Protein AF-A0A524MBC3-F1 (afdb_monomer)

Structure (mmCIF, N/CA/C/O backbone):
data_AF-A0A524MBC3-F1
#
_entry.id   AF-A0A524MBC3-F1
#
loop_
_atom_site.group_PDB
_atom_site.id
_atom_site.type_symbol
_atom_site.label_atom_id
_atom_site.label_alt_id
_atom_site.label_comp_id
_atom_site.label_asym_id
_atom_site.label_entity_id
_atom_site.label_seq_id
_atom_site.pdbx_PDB_ins_code
_atom_site.Cartn_x
_atom_site.Cartn_y
_atom_site.Cartn_z
_atom_site.occupancy
_atom_site.B_iso_or_equiv
_atom_site.auth_seq_id
_atom_site.auth_comp_id
_atom_site.auth_asym_id
_atom_site.auth_atom_id
_atom_site.pdbx_PDB_model_num
ATOM 1 N N . MET A 1 1 ? -14.335 -7.098 -25.211 1.00 45.44 1 MET A N 1
ATOM 2 C CA . MET A 1 1 ? -13.927 -7.922 -24.052 1.00 45.44 1 MET A CA 1
ATOM 3 C C . MET A 1 1 ? -13.896 -7.022 -22.825 1.00 45.44 1 MET A C 1
ATOM 5 O O . MET A 1 1 ? -13.041 -6.151 -22.758 1.00 45.44 1 MET A O 1
ATOM 9 N N . ARG A 1 2 ? -14.869 -7.116 -21.910 1.00 52.47 2 ARG A N 1
ATOM 10 C CA . ARG A 1 2 ? -14.851 -6.298 -20.683 1.00 52.47 2 ARG A CA 1
ATOM 11 C C . ARG A 1 2 ? -13.979 -6.998 -19.641 1.00 52.47 2 ARG A C 1
ATOM 13 O O . ARG A 1 2 ? -14.217 -8.164 -19.360 1.00 52.47 2 ARG A O 1
ATOM 20 N N . GLY A 1 3 ? -12.992 -6.287 -19.097 1.00 70.31 3 GLY A N 1
ATOM 21 C CA . GLY A 1 3 ? -12.166 -6.767 -17.983 1.00 70.31 3 GLY A CA 1
ATOM 22 C C . GLY A 1 3 ? -10.895 -7.536 -18.354 1.00 70.31 3 GLY A C 1
ATOM 23 O O . GLY A 1 3 ? -10.251 -8.051 -17.450 1.00 70.31 3 GLY A O 1
ATOM 24 N N . LEU A 1 4 ? -10.505 -7.604 -19.635 1.00 83.06 4 LEU A N 1
ATOM 25 C CA . LEU A 1 4 ? -9.219 -8.206 -20.005 1.00 83.06 4 LEU A CA 1
ATOM 26 C C . LEU A 1 4 ? -8.059 -7.371 -19.434 1.00 83.06 4 LEU A C 1
ATOM 28 O O . LEU A 1 4 ? -8.078 -6.135 -19.477 1.00 83.06 4 LEU A O 1
ATOM 32 N N . ARG A 1 5 ? -7.070 -8.071 -18.884 1.00 86.00 5 ARG A N 1
ATOM 33 C CA . ARG A 1 5 ? -5.787 -7.551 -18.413 1.00 86.00 5 ARG A CA 1
ATOM 34 C C . ARG A 1 5 ? -4.706 -8.465 -18.973 1.00 86.00 5 ARG A C 1
ATOM 36 O O . ARG A 1 5 ? -4.869 -9.682 -18.923 1.00 86.00 5 ARG A O 1
ATOM 43 N N . VAL A 1 6 ? -3.660 -7.885 -19.542 1.00 92.06 6 VAL A N 1
ATOM 44 C CA . VAL A 1 6 ? -2.569 -8.608 -20.198 1.00 92.06 6 VAL A CA 1
ATOM 45 C C . VAL A 1 6 ? -1.275 -8.267 -19.480 1.00 92.06 6 VAL A C 1
ATOM 47 O O . VAL A 1 6 ? -0.971 -7.094 -19.294 1.00 92.06 6 VAL A O 1
ATOM 50 N N . ILE A 1 7 ? -0.526 -9.292 -19.086 1.00 93.38 7 ILE A N 1
ATOM 51 C CA . ILE A 1 7 ? 0.803 -9.145 -18.495 1.00 93.38 7 ILE A CA 1
ATOM 52 C C . ILE A 1 7 ? 1.813 -9.623 -19.534 1.00 93.38 7 ILE A C 1
ATOM 54 O O . ILE A 1 7 ? 1.742 -10.763 -19.994 1.00 93.38 7 ILE A O 1
ATOM 58 N N . LEU A 1 8 ? 2.721 -8.736 -19.925 1.00 91.94 8 LEU A N 1
ATOM 59 C CA . LEU A 1 8 ? 3.883 -9.038 -20.744 1.00 91.94 8 LEU A CA 1
ATOM 60 C C . LEU A 1 8 ? 4.962 -9.605 -19.826 1.00 91.94 8 LEU A C 1
ATOM 62 O O . LEU A 1 8 ? 5.560 -8.867 -19.041 1.00 91.94 8 LEU A O 1
ATOM 66 N N . ALA A 1 9 ? 5.171 -10.914 -19.921 1.00 84.50 9 ALA A N 1
ATOM 67 C CA . ALA A 1 9 ? 6.256 -11.588 -19.226 1.00 84.50 9 ALA A CA 1
ATOM 68 C C . ALA A 1 9 ? 7.621 -11.242 -19.847 1.00 84.50 9 ALA A C 1
ATOM 70 O O . ALA A 1 9 ? 7.708 -10.956 -21.044 1.00 84.50 9 ALA A O 1
ATOM 71 N N . HIS A 1 10 ? 8.671 -11.315 -19.035 1.00 82.00 10 HIS A N 1
ATOM 72 C CA . HIS A 1 10 ? 10.080 -11.224 -19.408 1.00 82.00 10 HIS A CA 1
ATOM 73 C C . HIS A 1 10 ? 10.447 -9.906 -20.100 1.00 82.00 10 HIS A C 1
ATOM 75 O O . HIS A 1 10 ? 11.188 -9.880 -21.089 1.00 82.00 10 HIS A O 1
ATOM 81 N N . CYS A 1 11 ? 9.929 -8.777 -19.599 1.00 79.44 11 CYS A N 1
ATOM 82 C CA . CYS A 1 11 ? 10.221 -7.478 -20.210 1.00 79.44 11 CYS A CA 1
ATOM 83 C C . CYS A 1 11 ? 11.678 -7.032 -19.999 1.00 79.44 11 CYS A C 1
ATOM 85 O O . CYS A 1 11 ? 12.123 -6.077 -20.638 1.00 79.44 11 CYS A O 1
ATOM 87 N N . GLY A 1 12 ? 12.432 -7.729 -19.140 1.00 70.81 12 GLY A N 1
ATOM 88 C CA . GLY A 1 12 ? 13.840 -7.456 -18.883 1.00 70.81 12 GLY A CA 1
ATOM 89 C C . GLY A 1 12 ? 14.795 -7.853 -20.008 1.00 70.81 12 GLY A C 1
ATOM 90 O O . GLY A 1 12 ? 15.959 -7.494 -19.938 1.00 70.81 12 GLY A O 1
ATOM 91 N N . MET A 1 13 ? 14.348 -8.550 -21.060 1.00 77.75 13 MET A N 1
ATOM 92 C CA . MET A 1 13 ? 15.240 -8.936 -22.169 1.00 77.75 13 MET A CA 1
ATOM 93 C C . MET A 1 13 ? 15.621 -7.768 -23.094 1.00 77.75 13 MET A C 1
ATOM 95 O O . MET A 1 13 ? 16.546 -7.888 -23.898 1.00 77.75 13 MET A O 1
ATOM 99 N N . SER A 1 14 ? 14.882 -6.656 -23.067 1.00 82.31 14 SER A N 1
ATOM 100 C CA . SER A 1 14 ? 15.157 -5.467 -23.892 1.00 82.31 14 SER A CA 1
ATOM 101 C C . SER A 1 14 ? 14.565 -4.207 -23.246 1.00 82.31 14 SER A C 1
ATOM 103 O O . SER A 1 14 ? 13.667 -3.583 -23.820 1.00 82.31 14 SER A O 1
ATOM 105 N N . PRO A 1 15 ? 15.051 -3.808 -22.057 1.00 87.00 15 PRO A N 1
ATOM 106 C CA . PRO A 1 15 ? 14.439 -2.743 -21.261 1.00 87.00 15 PRO A CA 1
ATOM 107 C C . PRO A 1 15 ? 14.456 -1.383 -21.971 1.00 87.00 15 PRO A C 1
ATOM 109 O O . PRO A 1 15 ? 13.582 -0.562 -21.736 1.00 87.00 15 PRO A O 1
ATOM 112 N N . GLY A 1 16 ? 15.402 -1.127 -22.878 1.00 87.31 16 GLY A N 1
ATOM 113 C CA . GLY A 1 16 ? 15.489 0.138 -23.619 1.00 87.31 16 GLY A CA 1
ATOM 114 C C . GLY A 1 16 ? 14.637 0.222 -24.896 1.00 87.31 16 GLY A C 1
ATOM 115 O O . GLY A 1 16 ? 14.599 1.283 -25.525 1.00 87.31 16 GLY A O 1
ATOM 116 N N . ASP A 1 17 ? 13.973 -0.859 -25.330 1.00 91.38 17 ASP A N 1
ATOM 117 C CA . ASP A 1 17 ? 13.239 -0.853 -26.604 1.00 91.38 17 ASP A CA 1
ATOM 118 C C . ASP A 1 17 ? 11.968 0.005 -26.509 1.00 91.38 17 ASP A C 1
ATOM 120 O O . ASP A 1 17 ? 11.034 -0.291 -25.766 1.00 91.38 17 ASP A O 1
ATOM 124 N N . SER A 1 18 ? 11.896 1.050 -27.338 1.00 91.75 18 SER A N 1
ATOM 125 C CA . SER A 1 18 ? 10.728 1.932 -27.458 1.00 91.75 18 SER A CA 1
ATOM 126 C C . SER A 1 18 ? 9.397 1.196 -27.659 1.00 91.75 18 SER A C 1
ATOM 128 O O . SER A 1 18 ? 8.370 1.665 -27.171 1.00 91.75 18 SER A O 1
ATOM 130 N N . ARG A 1 19 ? 9.401 0.034 -28.328 1.00 92.19 19 ARG A N 1
ATOM 131 C CA . ARG A 1 19 ? 8.190 -0.752 -28.599 1.00 92.19 19 ARG A CA 1
ATOM 132 C C . ARG A 1 19 ? 7.523 -1.250 -27.324 1.00 92.19 19 ARG A C 1
ATOM 134 O O . ARG A 1 19 ? 6.297 -1.296 -27.287 1.00 92.19 19 ARG A O 1
ATOM 141 N N . LEU A 1 20 ? 8.301 -1.575 -26.287 1.00 93.56 20 LEU A N 1
ATOM 142 C CA . LEU A 1 20 ? 7.759 -1.959 -24.982 1.00 93.56 20 LEU A CA 1
ATOM 143 C C . LEU A 1 20 ? 6.862 -0.841 -24.438 1.00 93.56 20 LEU A C 1
ATOM 145 O O . LEU A 1 20 ? 5.701 -1.069 -24.111 1.00 93.56 20 LEU A O 1
ATOM 149 N N . TYR A 1 21 ? 7.377 0.385 -24.417 1.00 94.31 21 TYR A N 1
ATOM 150 C CA . TYR A 1 21 ? 6.680 1.543 -23.859 1.00 94.31 21 TYR A CA 1
ATOM 151 C C . TYR A 1 21 ? 5.469 1.966 -24.684 1.00 94.31 21 TYR A C 1
ATOM 153 O O . TYR A 1 21 ? 4.450 2.334 -24.109 1.00 94.31 21 TYR A O 1
ATOM 161 N N . GLU A 1 22 ? 5.534 1.863 -26.014 1.00 93.25 22 GLU A N 1
ATOM 162 C CA . GLU A 1 22 ? 4.365 2.116 -26.864 1.00 93.25 22 GLU A CA 1
ATOM 163 C C . GLU A 1 22 ? 3.219 1.141 -26.569 1.00 93.25 22 GLU A C 1
ATOM 165 O O . GLU A 1 22 ? 2.061 1.549 -26.519 1.00 93.25 22 GLU A O 1
ATOM 170 N N . VAL A 1 23 ? 3.530 -0.132 -26.303 1.00 93.12 23 VAL A N 1
ATOM 171 C CA . VAL A 1 23 ? 2.523 -1.128 -25.914 1.00 93.12 23 VAL A CA 1
ATOM 172 C C . VAL A 1 23 ? 1.978 -0.850 -24.508 1.00 93.12 23 VAL A C 1
ATOM 174 O O . VAL A 1 23 ? 0.773 -0.961 -24.283 1.00 93.12 23 VAL A O 1
ATOM 177 N N . LEU A 1 24 ? 2.830 -0.435 -23.565 1.00 93.75 24 LEU A N 1
ATOM 178 C CA . LEU A 1 24 ? 2.424 -0.142 -22.183 1.00 93.75 24 LEU A CA 1
ATOM 179 C C . LEU A 1 24 ? 1.518 1.088 -22.037 1.00 93.75 24 LEU A C 1
ATOM 181 O O . LEU A 1 24 ? 0.867 1.234 -20.999 1.00 93.75 24 LEU A O 1
ATOM 185 N N . LYS A 1 25 ? 1.396 1.939 -23.063 1.00 92.56 25 LYS A N 1
ATOM 186 C CA . LYS A 1 25 ? 0.391 3.016 -23.084 1.00 92.56 25 LYS A CA 1
ATOM 187 C C . LYS A 1 25 ? -1.043 2.484 -23.036 1.00 92.56 25 LYS A C 1
ATOM 189 O O . LYS A 1 25 ? -1.922 3.165 -22.509 1.00 92.56 25 LYS A O 1
ATOM 194 N N . ASP A 1 26 ? -1.297 1.261 -23.512 1.00 90.31 26 ASP A N 1
ATOM 195 C CA . ASP A 1 26 ? -2.623 0.646 -23.403 1.00 90.31 26 ASP A CA 1
ATOM 196 C C . ASP A 1 26 ? -2.974 0.376 -21.922 1.00 90.31 26 ASP A C 1
ATOM 198 O O . ASP A 1 26 ? -2.226 -0.314 -21.223 1.00 90.31 26 ASP A O 1
ATOM 202 N N . PRO A 1 27 ? -4.110 0.883 -21.398 1.00 86.31 27 PRO A N 1
ATOM 203 C CA . PRO A 1 27 ? -4.514 0.712 -19.998 1.00 86.31 27 PRO A CA 1
ATOM 204 C C . PRO A 1 27 ? -4.730 -0.747 -19.563 1.00 86.31 27 PRO A C 1
ATOM 206 O O . PRO A 1 27 ? -4.780 -1.016 -18.364 1.00 86.31 27 PRO A O 1
ATOM 209 N N . ALA A 1 28 ? -4.892 -1.685 -20.495 1.00 89.62 28 ALA A N 1
ATOM 210 C CA . ALA A 1 28 ? -5.074 -3.101 -20.205 1.00 89.62 28 ALA A CA 1
ATOM 211 C C . ALA A 1 28 ? -3.762 -3.899 -20.172 1.00 89.62 28 ALA A C 1
ATOM 213 O O . ALA A 1 28 ? -3.810 -5.064 -19.766 1.00 89.62 28 ALA A O 1
ATOM 214 N N . ILE A 1 29 ? -2.635 -3.311 -20.585 1.00 93.06 29 ILE A N 1
ATOM 215 C CA . ILE A 1 29 ? -1.349 -4.003 -20.709 1.00 93.06 29 ILE A CA 1
ATOM 216 C C . ILE A 1 29 ? -0.380 -3.550 -19.612 1.00 93.06 29 ILE A C 1
ATOM 218 O O . ILE A 1 29 ? -0.242 -2.360 -19.326 1.00 93.06 29 ILE A O 1
ATOM 222 N N . PHE A 1 30 ? 0.279 -4.534 -19.010 1.00 93.75 30 PHE A N 1
ATOM 223 C CA . PHE A 1 30 ? 1.246 -4.416 -17.924 1.00 93.75 30 PHE A CA 1
ATOM 224 C C . PHE A 1 30 ? 2.496 -5.208 -18.307 1.00 93.75 30 PHE A C 1
ATOM 226 O O . PHE A 1 30 ? 2.400 -6.153 -19.083 1.00 93.75 30 PHE A O 1
ATOM 233 N N . ALA A 1 31 ? 3.649 -4.855 -17.762 1.00 94.12 31 ALA A N 1
ATOM 234 C CA . ALA A 1 31 ? 4.894 -5.602 -17.886 1.00 94.12 31 ALA A CA 1
ATOM 235 C C . ALA A 1 31 ? 5.323 -6.129 -16.518 1.00 94.12 31 ALA A C 1
ATOM 237 O O . ALA A 1 31 ? 4.948 -5.560 -15.493 1.00 94.12 31 ALA A O 1
ATOM 238 N N . GLU A 1 32 ? 6.113 -7.196 -16.492 1.00 92.25 32 GLU A N 1
ATOM 239 C CA . GLU A 1 32 ? 6.716 -7.701 -15.260 1.00 92.25 32 GLU A CA 1
ATOM 240 C C . GLU A 1 32 ? 8.240 -7.830 -15.363 1.00 92.25 32 GLU A C 1
ATOM 242 O O . GLU A 1 32 ? 8.773 -8.090 -16.441 1.00 92.25 32 GLU A O 1
ATOM 247 N N . THR A 1 33 ? 8.929 -7.595 -14.243 1.00 91.75 33 THR A N 1
ATOM 248 C CA . THR A 1 33 ? 10.380 -7.347 -14.168 1.00 91.75 33 THR A CA 1
ATOM 249 C C . THR A 1 33 ? 11.270 -8.576 -14.320 1.00 91.75 33 THR A C 1
ATOM 251 O O . THR A 1 33 ? 12.474 -8.472 -14.092 1.00 91.75 33 THR A O 1
ATOM 254 N N . SER A 1 34 ? 10.738 -9.747 -14.648 1.00 88.56 34 SER A N 1
ATOM 255 C CA . SER A 1 34 ? 11.582 -10.924 -14.775 1.00 88.56 34 SER A CA 1
ATOM 256 C C . SER A 1 34 ? 12.606 -10.770 -15.896 1.00 88.56 34 SER A C 1
ATOM 258 O O . SER A 1 34 ? 12.443 -9.967 -16.820 1.00 88.56 34 SER A O 1
ATOM 260 N N . THR A 1 35 ? 13.692 -11.535 -15.770 1.00 85.75 35 THR A N 1
ATOM 261 C CA . THR A 1 35 ? 14.897 -11.484 -16.609 1.00 85.75 35 THR A CA 1
ATOM 262 C C . THR A 1 35 ? 15.723 -10.196 -16.487 1.00 85.75 35 THR A C 1
ATOM 264 O O . THR A 1 35 ? 16.785 -10.111 -17.102 1.00 85.75 35 THR A O 1
ATOM 267 N N . LEU A 1 36 ? 15.287 -9.215 -15.692 1.00 87.56 36 LEU A N 1
ATOM 268 C CA . LEU A 1 36 ? 15.988 -7.949 -15.465 1.00 87.56 36 LEU A CA 1
ATOM 269 C C . LEU A 1 36 ? 17.109 -8.124 -14.429 1.00 87.56 36 LEU A C 1
ATOM 271 O O . LEU A 1 36 ? 16.883 -8.703 -13.370 1.00 87.56 36 LEU A O 1
ATOM 275 N N . HIS A 1 37 ? 18.314 -7.639 -14.723 1.00 86.06 37 HIS A N 1
ATOM 276 C CA . HIS A 1 37 ? 19.479 -7.776 -13.841 1.00 86.06 37 HIS A CA 1
ATOM 277 C C . HIS A 1 37 ? 20.507 -6.675 -14.094 1.00 86.06 37 HIS A C 1
ATOM 279 O O . HIS A 1 37 ? 20.505 -6.054 -15.156 1.00 86.06 37 HIS A O 1
ATOM 285 N N . ASP A 1 38 ? 21.380 -6.434 -13.117 1.00 86.12 38 ASP A N 1
ATOM 286 C CA . ASP A 1 38 ? 22.499 -5.494 -13.235 1.00 86.12 38 ASP A CA 1
ATOM 287 C C . ASP A 1 38 ? 22.093 -4.129 -13.848 1.00 86.12 38 ASP A C 1
ATOM 289 O O . ASP A 1 38 ? 21.213 -3.428 -13.343 1.00 86.12 38 ASP A O 1
ATOM 293 N N . LEU A 1 39 ? 22.735 -3.747 -14.958 1.00 88.50 39 LEU A N 1
ATOM 294 C CA . LEU A 1 39 ? 22.573 -2.462 -15.640 1.00 88.50 39 LEU A CA 1
ATOM 295 C C . LEU A 1 39 ? 21.252 -2.336 -16.406 1.00 88.50 39 LEU A C 1
ATOM 297 O O . LEU A 1 39 ? 20.891 -1.229 -16.799 1.00 88.50 39 LEU A O 1
ATOM 301 N N . ASP A 1 40 ? 20.519 -3.432 -16.601 1.00 90.12 40 ASP A N 1
ATOM 302 C CA . ASP A 1 40 ? 19.209 -3.393 -17.247 1.00 90.12 40 ASP A CA 1
ATOM 303 C C . ASP A 1 40 ? 18.138 -2.823 -16.306 1.00 90.12 40 ASP A C 1
ATOM 305 O O . ASP A 1 40 ? 17.174 -2.206 -16.769 1.00 90.12 40 ASP A O 1
ATOM 309 N N . VAL A 1 41 ? 18.321 -2.977 -14.985 1.00 92.25 41 VAL A N 1
ATOM 310 C CA . VAL A 1 41 ? 17.351 -2.524 -13.978 1.00 92.25 41 VAL A CA 1
ATOM 311 C C . VAL A 1 41 ? 17.134 -1.006 -14.035 1.00 92.25 41 VAL A C 1
ATOM 313 O O . VAL A 1 41 ? 15.981 -0.598 -14.215 1.00 92.25 41 VAL A O 1
ATOM 316 N N . PRO A 1 42 ? 18.177 -0.150 -13.966 1.00 93.62 42 PRO A N 1
ATOM 317 C CA . PRO A 1 42 ? 17.992 1.295 -14.098 1.00 93.62 42 PRO A CA 1
ATOM 318 C C . PRO A 1 42 ? 17.403 1.689 -15.455 1.00 93.62 42 PRO A C 1
ATOM 320 O O . PRO A 1 42 ? 16.476 2.496 -15.512 1.00 93.62 42 PRO A O 1
ATOM 323 N N . VAL A 1 43 ? 17.867 1.055 -16.541 1.00 94.44 43 VAL A N 1
ATOM 324 C CA . VAL A 1 43 ? 17.440 1.373 -17.914 1.00 94.44 43 VAL A CA 1
ATOM 325 C C . VAL A 1 43 ? 15.931 1.223 -18.087 1.00 94.44 43 VAL A C 1
ATOM 327 O O . VAL A 1 43 ? 15.315 2.073 -18.735 1.00 94.44 43 VAL A O 1
ATOM 330 N N . LEU A 1 44 ? 15.326 0.179 -17.510 1.00 94.69 44 LEU A N 1
ATOM 331 C CA . LEU A 1 44 ? 13.878 -0.037 -17.572 1.00 94.69 44 LEU A CA 1
ATOM 332 C C . LEU A 1 44 ? 13.113 1.124 -16.926 1.00 94.69 44 LEU A C 1
ATOM 334 O O . LEU A 1 44 ? 12.186 1.676 -17.520 1.00 94.69 44 LEU A O 1
ATOM 338 N N . PHE A 1 45 ? 13.489 1.492 -15.701 1.00 94.19 45 PHE A N 1
ATOM 339 C CA . PHE A 1 45 ? 12.741 2.471 -14.918 1.00 94.19 45 PHE A CA 1
ATOM 340 C C . PHE A 1 45 ? 12.970 3.907 -15.399 1.00 94.19 45 PHE A C 1
ATOM 342 O O . PHE A 1 45 ? 12.013 4.675 -15.477 1.00 94.19 45 PHE A O 1
ATOM 349 N N . GLU A 1 46 ? 14.188 4.261 -15.805 1.00 93.50 46 GLU A N 1
ATOM 350 C CA . GLU A 1 46 ? 14.481 5.562 -16.422 1.00 93.50 46 GLU A CA 1
ATOM 351 C C . GLU A 1 46 ? 13.731 5.725 -17.749 1.00 93.50 46 GLU A C 1
ATOM 353 O O . GLU A 1 46 ? 13.028 6.714 -17.966 1.00 93.50 46 GLU A O 1
ATOM 358 N N . SER A 1 47 ? 13.776 4.701 -18.608 1.00 94.12 47 SER A N 1
ATOM 359 C CA . SER A 1 47 ? 13.045 4.716 -19.878 1.00 94.12 47 SER A CA 1
ATOM 360 C C . SER A 1 47 ? 11.528 4.768 -19.671 1.00 94.12 47 SER A C 1
ATOM 362 O O . SER A 1 47 ? 10.826 5.414 -20.454 1.00 94.12 47 SER A O 1
ATOM 364 N N . ALA A 1 48 ? 11.003 4.124 -18.623 1.00 93.44 48 ALA A N 1
ATOM 365 C CA . ALA A 1 48 ? 9.593 4.206 -18.255 1.00 93.44 48 ALA A CA 1
ATOM 366 C C . ALA A 1 48 ? 9.186 5.627 -17.864 1.00 93.44 48 ALA A C 1
ATOM 368 O O . ALA A 1 48 ? 8.177 6.128 -18.364 1.00 93.44 48 ALA A O 1
ATOM 369 N N . VAL A 1 49 ? 9.976 6.284 -17.015 1.00 90.25 49 VAL A N 1
ATOM 370 C CA . VAL A 1 49 ? 9.743 7.676 -16.620 1.00 90.25 49 VAL A CA 1
ATOM 371 C C . VAL A 1 49 ? 9.740 8.571 -17.856 1.00 90.25 49 VAL A C 1
ATOM 373 O O . VAL A 1 49 ? 8.771 9.295 -18.081 1.00 90.25 49 VAL A O 1
ATOM 376 N N . ASP A 1 50 ? 10.741 8.467 -18.722 1.00 90.31 50 ASP A N 1
ATOM 377 C CA . ASP A 1 50 ? 10.845 9.330 -19.900 1.00 90.31 50 ASP A CA 1
ATOM 378 C C . ASP A 1 50 ? 9.688 9.144 -20.891 1.00 90.31 50 ASP A C 1
ATOM 380 O O . ASP A 1 50 ? 9.208 10.106 -21.500 1.00 90.31 50 ASP A O 1
ATOM 384 N N . ARG A 1 51 ? 9.229 7.900 -21.069 1.00 91.88 51 ARG A N 1
ATOM 385 C CA . ARG A 1 51 ? 8.307 7.535 -22.156 1.00 91.88 51 ARG A CA 1
ATOM 386 C C . ARG A 1 51 ? 6.846 7.449 -21.732 1.00 91.88 51 ARG A C 1
ATOM 388 O O . ARG A 1 51 ? 5.983 7.557 -22.601 1.00 91.88 51 ARG A O 1
ATOM 395 N N . LEU A 1 52 ? 6.562 7.267 -20.441 1.00 90.81 52 LEU A N 1
ATOM 396 C CA . LEU A 1 52 ? 5.201 7.097 -19.917 1.00 90.81 52 LEU A CA 1
ATOM 397 C C . LEU A 1 52 ? 4.743 8.247 -19.004 1.00 90.81 52 LEU A C 1
ATOM 399 O O . LEU A 1 52 ? 3.546 8.375 -18.777 1.00 90.81 52 LEU A O 1
ATOM 403 N N . SER A 1 53 ? 5.627 9.129 -18.511 1.00 77.44 53 SER A N 1
ATOM 404 C CA . SER A 1 53 ? 5.224 10.187 -17.552 1.00 77.44 53 SER A CA 1
ATOM 405 C C . SER A 1 53 ? 4.282 11.257 -18.114 1.00 77.44 53 SER A C 1
ATOM 407 O O . SER A 1 53 ? 3.747 12.063 -17.357 1.00 77.44 53 SER A O 1
ATOM 409 N N . ARG A 1 54 ? 4.084 11.309 -19.436 1.00 74.12 54 ARG A N 1
ATOM 410 C CA . ARG A 1 54 ? 3.141 12.241 -20.085 1.00 74.12 54 ARG A CA 1
ATOM 411 C C . ARG A 1 54 ? 1.745 11.652 -20.272 1.00 74.12 54 ARG A C 1
ATOM 413 O O . ARG A 1 54 ? 0.875 12.320 -20.828 1.00 74.12 54 ARG A O 1
ATOM 420 N N . GLU A 1 55 ? 1.540 10.418 -19.836 1.00 75.06 55 GLU A N 1
ATOM 421 C CA . GLU A 1 55 ? 0.267 9.730 -19.954 1.00 75.06 55 GLU A CA 1
ATOM 422 C C . GLU A 1 55 ? -0.659 10.075 -18.775 1.00 75.06 55 GLU A C 1
ATOM 424 O O . GLU A 1 55 ? -0.226 10.525 -17.716 1.00 75.06 55 GLU A O 1
ATOM 429 N N . GLY A 1 56 ? -1.968 9.865 -18.938 1.00 68.88 56 GLY A N 1
ATOM 430 C CA . GLY A 1 56 ? -2.977 10.127 -17.898 1.00 68.88 56 GLY A CA 1
ATOM 431 C C . GLY A 1 56 ? -2.968 9.144 -16.713 1.00 68.88 56 GLY A C 1
ATOM 432 O O . GLY A 1 56 ? -4.013 8.950 -16.091 1.00 68.88 56 GLY A O 1
ATOM 433 N N . PHE A 1 57 ? -1.840 8.482 -16.448 1.00 74.88 57 PHE A N 1
ATOM 434 C CA . PHE A 1 57 ? -1.623 7.482 -15.397 1.00 74.88 57 PHE A CA 1
ATOM 435 C C . PHE A 1 57 ? -0.168 7.545 -14.898 1.00 74.88 57 PHE A C 1
ATOM 437 O O . PHE A 1 57 ? 0.703 8.045 -15.610 1.00 74.88 57 PHE A O 1
ATOM 444 N N . SER A 1 58 ? 0.125 7.030 -13.697 1.00 79.94 58 SER A N 1
ATOM 445 C CA . SER A 1 58 ? 1.518 6.945 -13.229 1.00 79.94 58 SER A CA 1
ATOM 446 C C . SER A 1 58 ? 2.265 5.818 -13.944 1.00 79.94 58 SER A C 1
ATOM 448 O O . SER A 1 58 ? 1.776 4.690 -13.997 1.00 79.94 58 SER A O 1
ATOM 450 N N . TRP A 1 59 ? 3.472 6.082 -14.457 1.00 89.69 59 TRP A N 1
ATOM 451 C CA . TRP A 1 59 ? 4.285 5.093 -15.182 1.00 89.69 59 TRP A CA 1
ATOM 452 C C . TRP A 1 59 ? 4.476 3.788 -14.389 1.00 89.69 59 TRP A C 1
ATOM 454 O O . TRP A 1 59 ? 4.475 2.699 -14.963 1.00 89.69 59 TRP A O 1
ATOM 464 N N . SER A 1 60 ? 4.574 3.882 -13.062 1.00 88.38 60 SER A N 1
ATOM 465 C CA . SER A 1 60 ? 4.787 2.742 -12.170 1.00 88.38 60 SER A CA 1
ATOM 466 C C . SER A 1 60 ? 3.561 1.834 -12.050 1.00 88.38 60 SER A C 1
ATOM 468 O O . SER A 1 60 ? 3.696 0.694 -11.621 1.00 88.38 60 SER A O 1
ATOM 470 N N . GLU A 1 61 ? 2.368 2.268 -12.479 1.00 87.38 61 GLU A N 1
ATOM 471 C CA . GLU A 1 61 ? 1.160 1.427 -12.577 1.00 87.38 61 GLU A CA 1
ATOM 472 C C . GLU A 1 61 ? 1.289 0.320 -13.631 1.00 87.38 61 GLU A C 1
ATOM 474 O O . GLU A 1 61 ? 0.481 -0.607 -13.656 1.00 87.38 61 GLU A O 1
ATOM 479 N N . LYS A 1 62 ? 2.295 0.404 -14.506 1.00 92.75 62 LYS A N 1
ATOM 480 C CA . LYS A 1 62 ? 2.502 -0.536 -15.612 1.00 92.75 62 LYS A CA 1
ATOM 481 C C . LYS A 1 62 ? 3.419 -1.698 -15.291 1.00 92.75 62 LYS A C 1
ATOM 483 O O . LYS A 1 62 ? 3.439 -2.646 -16.069 1.00 92.75 62 LYS A O 1
ATOM 488 N N . PHE A 1 63 ? 4.143 -1.649 -14.178 1.00 93.94 63 PHE A N 1
ATOM 489 C CA . PHE A 1 63 ? 5.186 -2.623 -13.870 1.00 93.94 63 PHE A CA 1
ATOM 490 C C . PHE A 1 63 ? 4.811 -3.485 -12.670 1.00 93.94 63 PHE A C 1
ATOM 492 O O . PHE A 1 63 ? 4.394 -2.987 -11.629 1.00 93.94 63 PHE A O 1
ATOM 499 N N . LEU A 1 64 ? 4.961 -4.791 -12.821 1.00 93.44 64 LEU A N 1
ATOM 500 C CA . LEU A 1 64 ? 4.736 -5.801 -11.797 1.00 93.44 64 LEU A CA 1
ATOM 501 C C . LEU A 1 64 ? 6.083 -6.409 -11.418 1.00 93.44 64 LEU A C 1
ATOM 503 O O . LEU A 1 64 ? 6.925 -6.642 -12.281 1.00 93.44 64 LEU A O 1
ATOM 507 N N . PHE A 1 65 ? 6.284 -6.711 -10.145 1.00 92.38 65 PHE A N 1
ATOM 508 C CA . PHE A 1 65 ? 7.459 -7.457 -9.730 1.00 92.38 65 PHE A CA 1
ATOM 509 C C . PHE A 1 65 ? 7.317 -8.938 -10.091 1.00 92.38 65 PHE A C 1
ATOM 511 O O . PHE A 1 65 ? 6.365 -9.610 -9.688 1.00 92.38 65 PHE A O 1
ATOM 518 N N . GLY A 1 66 ? 8.294 -9.435 -10.838 1.00 89.94 66 GLY A N 1
ATOM 519 C CA . GLY A 1 66 ? 8.440 -10.834 -11.205 1.00 89.94 66 GLY A CA 1
ATOM 520 C C . GLY A 1 66 ? 9.914 -11.188 -11.366 1.00 89.94 66 GLY A C 1
ATOM 521 O O . GLY A 1 66 ? 10.759 -10.320 -11.588 1.00 89.94 66 GLY A O 1
ATOM 522 N N . THR A 1 67 ? 10.229 -12.466 -11.162 1.00 85.31 67 THR A N 1
ATOM 523 C CA . THR A 1 67 ? 11.615 -12.950 -11.036 1.00 85.31 67 THR A CA 1
ATOM 524 C C . THR A 1 67 ? 11.941 -14.103 -11.975 1.00 85.31 67 THR A C 1
ATOM 526 O O . THR A 1 67 ? 13.110 -14.411 -12.155 1.00 85.31 67 THR A O 1
ATOM 529 N N . ASP A 1 68 ? 10.927 -14.759 -12.551 1.00 81.19 68 ASP A N 1
ATOM 530 C CA . ASP A 1 68 ? 11.086 -16.019 -13.293 1.00 81.19 68 ASP A CA 1
ATOM 531 C C . ASP A 1 68 ? 11.824 -17.113 -12.480 1.00 81.19 68 ASP A C 1
ATOM 533 O O . ASP A 1 68 ? 12.618 -17.917 -12.976 1.00 81.19 68 ASP A O 1
ATOM 537 N N . PHE A 1 69 ? 11.568 -17.149 -11.167 1.00 79.81 69 PHE A N 1
ATOM 538 C CA . PHE A 1 69 ? 12.012 -18.242 -10.303 1.00 79.81 69 PHE A CA 1
ATOM 539 C C . PHE A 1 69 ? 11.337 -19.565 -10.725 1.00 79.81 69 PHE A C 1
ATOM 541 O O . PHE A 1 69 ? 10.132 -19.607 -10.954 1.00 79.81 69 PHE A O 1
ATOM 548 N N . SER A 1 70 ? 12.037 -20.702 -10.786 1.00 69.19 70 SER A N 1
ATOM 549 C CA . SER A 1 70 ? 13.371 -21.000 -10.235 1.00 69.19 70 SER A CA 1
ATOM 550 C C . SER A 1 70 ? 14.555 -20.843 -11.191 1.00 69.19 70 SER A C 1
ATOM 552 O O . SER A 1 70 ? 15.649 -21.293 -10.856 1.00 69.19 70 SER A O 1
ATOM 554 N N . PHE A 1 71 ? 14.373 -20.234 -12.362 1.00 68.94 71 PHE A N 1
ATOM 555 C CA . PHE A 1 71 ? 15.440 -20.137 -13.360 1.00 68.94 71 PHE A CA 1
ATOM 556 C C . PHE A 1 71 ? 16.457 -19.037 -13.033 1.00 68.94 71 PHE A C 1
ATOM 558 O O . PHE A 1 71 ? 17.641 -19.212 -13.315 1.00 68.94 71 PHE A O 1
ATOM 565 N N . LEU A 1 72 ? 16.023 -17.939 -12.398 1.00 66.94 72 LEU A N 1
ATOM 566 C CA . LEU A 1 72 ? 16.851 -16.754 -12.144 1.00 66.94 72 LEU A CA 1
ATOM 567 C C . LEU A 1 72 ? 16.615 -16.204 -10.719 1.00 66.94 72 LEU A C 1
ATOM 569 O O . LEU A 1 72 ? 15.634 -15.520 -10.449 1.00 66.94 72 LEU A O 1
ATOM 573 N N . SER A 1 73 ? 17.495 -16.520 -9.761 1.00 63.72 73 SER A N 1
ATOM 574 C CA . SER A 1 73 ? 17.295 -16.168 -8.338 1.00 63.72 73 SER A CA 1
ATOM 575 C C . SER A 1 73 ? 17.924 -14.839 -7.896 1.00 63.72 73 SER A C 1
ATOM 577 O O . SER A 1 73 ? 17.407 -14.207 -6.979 1.00 63.72 73 SER A O 1
ATOM 579 N N . VAL A 1 74 ? 19.015 -14.396 -8.532 1.00 69.94 74 VAL A N 1
ATOM 580 C CA . VAL A 1 74 ? 19.757 -13.174 -8.141 1.00 69.94 74 VAL A CA 1
ATOM 581 C C . VAL A 1 74 ? 19.000 -11.890 -8.520 1.00 69.94 74 VAL A C 1
ATOM 583 O O . VAL A 1 74 ? 19.029 -10.908 -7.788 1.00 69.94 74 VAL A O 1
ATOM 586 N N . GLN A 1 75 ? 18.208 -11.949 -9.590 1.00 81.56 75 GLN A N 1
ATOM 587 C CA . GLN A 1 75 ? 17.497 -10.815 -10.198 1.00 81.56 75 GLN A CA 1
ATOM 588 C C . GLN A 1 75 ? 16.505 -10.120 -9.262 1.00 81.56 75 GLN A C 1
ATOM 590 O O . GLN A 1 75 ? 16.318 -8.906 -9.311 1.00 81.56 75 GLN A O 1
ATOM 595 N N . ALA A 1 76 ? 15.88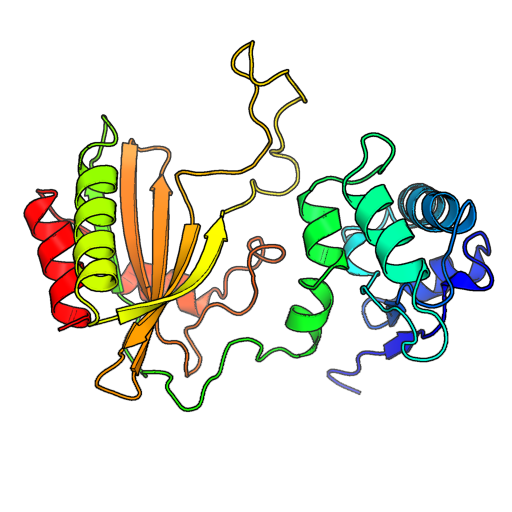9 -10.892 -8.363 1.00 85.50 76 ALA A N 1
ATOM 596 C CA . ALA A 1 76 ? 14.976 -10.362 -7.360 1.00 85.50 76 ALA A CA 1
ATOM 597 C C . ALA A 1 76 ? 15.663 -9.315 -6.471 1.00 85.50 76 ALA A C 1
ATOM 599 O O . ALA A 1 76 ? 15.076 -8.276 -6.170 1.00 85.50 76 ALA A O 1
ATOM 600 N N . ALA A 1 77 ? 16.905 -9.593 -6.060 1.00 88.12 77 ALA A N 1
ATOM 601 C CA . ALA A 1 77 ? 17.664 -8.706 -5.195 1.00 88.12 77 ALA A CA 1
ATOM 602 C C . ALA A 1 77 ? 18.043 -7.419 -5.929 1.00 88.12 77 ALA A C 1
ATOM 604 O O . ALA A 1 77 ? 17.849 -6.349 -5.364 1.00 88.12 77 ALA A O 1
ATOM 605 N N . ASP A 1 78 ? 18.495 -7.504 -7.182 1.00 89.31 78 ASP A N 1
ATOM 606 C CA . ASP A 1 78 ? 18.893 -6.328 -7.968 1.00 89.31 78 ASP A CA 1
ATOM 607 C C . ASP A 1 78 ? 17.730 -5.349 -8.143 1.00 89.31 78 ASP A C 1
ATOM 609 O O . ASP A 1 78 ? 17.869 -4.154 -7.881 1.00 89.31 78 ASP A O 1
ATOM 613 N N . VAL A 1 79 ? 16.549 -5.865 -8.499 1.00 91.94 79 VAL A N 1
ATOM 614 C CA . VAL A 1 79 ? 15.340 -5.046 -8.641 1.00 91.94 79 VAL A CA 1
ATOM 615 C C . VAL A 1 79 ? 14.937 -4.431 -7.300 1.00 91.94 79 VAL A C 1
ATOM 617 O O . VAL A 1 79 ? 14.717 -3.225 -7.231 1.00 91.94 79 VAL A O 1
ATOM 620 N N . ILE A 1 80 ? 14.870 -5.216 -6.218 1.00 92.19 80 ILE A N 1
ATOM 621 C CA . ILE A 1 80 ? 14.471 -4.704 -4.895 1.00 92.19 80 ILE A CA 1
ATOM 622 C C . ILE A 1 80 ? 15.463 -3.651 -4.387 1.00 92.19 80 ILE A C 1
ATOM 624 O O . ILE A 1 80 ? 15.047 -2.596 -3.910 1.00 92.19 80 ILE A O 1
ATOM 628 N N . LEU A 1 81 ? 16.767 -3.919 -4.487 1.00 92.62 81 LEU A N 1
ATOM 629 C CA . LEU A 1 81 ? 17.808 -2.999 -4.036 1.00 92.62 81 LEU A CA 1
ATOM 630 C C . LEU A 1 81 ? 17.783 -1.706 -4.845 1.00 92.62 81 LEU A C 1
ATOM 632 O O . LEU A 1 81 ? 17.876 -0.636 -4.248 1.00 92.62 81 LEU A O 1
ATOM 636 N N . PHE A 1 82 ? 17.596 -1.787 -6.165 1.00 93.88 82 PHE A N 1
ATOM 637 C CA . PHE A 1 82 ? 17.466 -0.599 -6.998 1.00 93.88 82 PHE A CA 1
ATOM 638 C C . PHE A 1 82 ? 16.231 0.224 -6.627 1.00 93.88 82 PHE A C 1
ATOM 640 O O . PHE A 1 82 ? 16.377 1.415 -6.376 1.00 93.88 82 PHE A O 1
ATOM 647 N N . LEU A 1 83 ? 15.047 -0.394 -6.505 1.00 92.50 83 LEU A N 1
ATOM 648 C CA . LEU A 1 83 ? 13.795 0.286 -6.128 1.00 92.50 83 LEU A CA 1
ATOM 649 C C . LEU A 1 83 ? 13.872 0.998 -4.765 1.00 92.50 83 LEU A C 1
ATOM 651 O O . LEU A 1 83 ? 13.140 1.957 -4.528 1.00 92.50 83 LEU A O 1
ATOM 655 N N . LEU A 1 84 ? 14.732 0.520 -3.862 1.00 90.31 84 LEU A N 1
ATOM 656 C CA . LEU A 1 84 ? 14.970 1.110 -2.539 1.00 90.31 84 LEU A CA 1
ATOM 657 C C . LEU A 1 84 ? 16.207 2.026 -2.491 1.00 90.31 84 LEU A C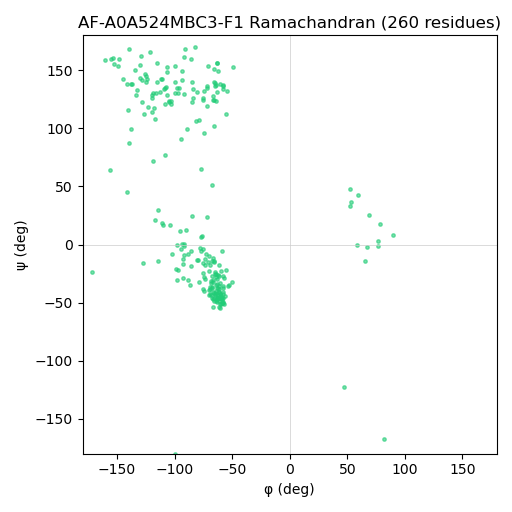 1
ATOM 659 O O . LEU A 1 84 ? 16.531 2.572 -1.433 1.00 90.31 84 LEU A O 1
ATOM 663 N N . SER A 1 85 ? 16.914 2.182 -3.610 1.00 89.19 85 SER A N 1
ATOM 664 C CA . SER A 1 85 ? 18.107 3.019 -3.718 1.00 89.19 85 SER A CA 1
ATOM 665 C C . SER A 1 85 ? 17.753 4.492 -3.935 1.00 89.19 85 SER A C 1
ATOM 667 O O . SER A 1 85 ? 16.612 4.856 -4.213 1.00 89.19 85 SER A O 1
ATOM 669 N N . ARG A 1 86 ? 18.764 5.362 -3.836 1.00 84.50 86 ARG A N 1
ATOM 670 C CA . ARG A 1 86 ? 18.623 6.790 -4.167 1.00 84.50 86 ARG A CA 1
ATOM 671 C C . ARG A 1 86 ? 18.583 7.059 -5.670 1.00 84.50 86 ARG A C 1
ATOM 673 O O . ARG A 1 86 ? 18.198 8.156 -6.057 1.00 84.50 86 ARG A O 1
ATOM 680 N N . ASP A 1 87 ? 18.993 6.081 -6.471 1.00 88.25 87 ASP A N 1
ATOM 681 C CA . ASP A 1 87 ? 19.075 6.193 -7.925 1.00 88.25 87 ASP A CA 1
ATOM 682 C C . ASP A 1 87 ? 17.749 5.796 -8.593 1.00 88.25 87 ASP A C 1
ATOM 684 O O . ASP A 1 87 ? 17.567 5.998 -9.790 1.00 88.25 87 ASP A O 1
ATOM 688 N N . PHE A 1 88 ? 16.792 5.265 -7.822 1.00 91.50 88 PHE A N 1
ATOM 689 C CA . PHE A 1 88 ? 15.449 5.008 -8.317 1.00 91.50 88 PHE A CA 1
ATOM 690 C C . PHE A 1 88 ? 14.753 6.328 -8.687 1.00 91.50 88 PHE A C 1
ATOM 692 O O . PHE A 1 88 ? 14.593 7.192 -7.823 1.00 91.50 88 PHE A O 1
ATOM 699 N N . PRO A 1 89 ? 14.275 6.495 -9.935 1.00 85.94 89 PRO A N 1
ATOM 700 C CA . PRO A 1 89 ? 13.666 7.753 -10.366 1.00 85.94 89 PRO A CA 1
ATOM 701 C C . PRO A 1 89 ? 12.222 7.939 -9.862 1.00 85.94 89 PRO A C 1
ATOM 703 O O . PRO A 1 89 ? 11.600 8.968 -10.131 1.00 85.94 89 PRO A O 1
ATOM 706 N N . GLY A 1 90 ? 11.663 6.944 -9.165 1.00 81.00 90 GLY A N 1
ATOM 707 C CA . GLY A 1 90 ? 10.332 6.991 -8.567 1.00 81.00 90 GLY A CA 1
ATOM 708 C C . GLY A 1 90 ? 10.330 7.293 -7.069 1.00 81.00 90 GLY A C 1
ATOM 709 O O . GLY A 1 90 ? 11.355 7.454 -6.415 1.00 81.00 90 GLY A O 1
ATOM 710 N N . THR A 1 91 ? 9.129 7.339 -6.506 1.00 78.31 91 THR A N 1
ATOM 711 C CA . THR A 1 91 ? 8.888 7.472 -5.065 1.00 78.31 91 THR A CA 1
ATOM 712 C C . THR A 1 91 ? 8.778 6.103 -4.389 1.00 78.31 91 THR A C 1
ATOM 714 O O . THR A 1 91 ? 8.567 5.081 -5.041 1.00 78.31 91 THR A O 1
ATOM 717 N N . LEU A 1 92 ? 8.802 6.058 -3.054 1.00 74.50 92 LEU A N 1
ATOM 718 C CA . LEU A 1 92 ? 8.508 4.821 -2.315 1.00 74.50 92 LEU A CA 1
ATOM 719 C C . LEU A 1 92 ? 7.112 4.255 -2.655 1.00 74.50 92 LEU A C 1
ATOM 721 O O . LEU A 1 92 ? 6.914 3.039 -2.641 1.00 74.50 92 LEU A O 1
ATOM 725 N N . ALA A 1 93 ? 6.164 5.126 -3.025 1.00 70.38 93 ALA A N 1
ATOM 726 C CA . ALA A 1 93 ? 4.865 4.721 -3.552 1.00 70.38 93 ALA A CA 1
ATOM 727 C C . ALA A 1 93 ? 5.010 3.895 -4.834 1.00 70.38 93 ALA A C 1
ATOM 729 O O . ALA A 1 93 ? 4.408 2.836 -4.975 1.00 70.38 93 ALA A O 1
ATOM 730 N N . ASP A 1 94 ? 5.853 4.343 -5.756 1.00 78.50 94 ASP A N 1
ATOM 731 C CA . ASP A 1 94 ? 6.108 3.633 -7.004 1.00 78.50 94 ASP A CA 1
ATOM 732 C C . ASP A 1 94 ? 6.775 2.278 -6.746 1.00 78.50 94 ASP A C 1
ATOM 734 O O . ASP A 1 94 ? 6.331 1.270 -7.295 1.00 78.50 94 ASP A O 1
ATOM 738 N N . ALA A 1 95 ? 7.748 2.218 -5.832 1.00 86.31 95 ALA A N 1
ATOM 739 C CA . ALA A 1 95 ? 8.407 0.971 -5.444 1.00 86.31 95 ALA A CA 1
ATOM 740 C C . ALA A 1 95 ? 7.419 -0.058 -4.864 1.00 86.31 95 ALA A C 1
ATOM 742 O O . ALA A 1 95 ? 7.347 -1.192 -5.332 1.00 86.31 95 ALA A O 1
ATOM 743 N N . GLN A 1 96 ? 6.598 0.333 -3.888 1.00 80.88 96 GLN A N 1
ATOM 744 C CA . GLN A 1 96 ? 5.569 -0.541 -3.309 1.00 80.88 96 GLN A CA 1
ATOM 745 C C . GLN A 1 96 ? 4.517 -0.980 -4.343 1.00 80.88 96 GLN A C 1
ATOM 747 O O . GLN A 1 96 ? 4.043 -2.123 -4.328 1.00 80.88 96 GLN A O 1
ATOM 752 N N . ARG A 1 97 ? 4.146 -0.075 -5.257 1.00 80.19 97 ARG A N 1
ATOM 753 C CA . ARG A 1 97 ? 3.219 -0.376 -6.347 1.00 80.19 97 ARG A CA 1
ATOM 754 C C . ARG A 1 97 ? 3.779 -1.479 -7.248 1.00 80.19 97 ARG A C 1
ATOM 756 O O . ARG A 1 97 ? 3.057 -2.436 -7.527 1.00 80.19 97 ARG A O 1
ATOM 763 N N . ILE A 1 98 ? 5.054 -1.382 -7.618 1.00 91.06 98 ILE A N 1
ATOM 764 C CA . ILE A 1 98 ? 5.752 -2.377 -8.441 1.00 91.06 98 ILE A CA 1
ATOM 765 C C . ILE A 1 98 ? 5.891 -3.708 -7.692 1.00 91.06 98 ILE A C 1
ATOM 767 O O . ILE A 1 98 ? 5.523 -4.750 -8.230 1.00 91.06 98 ILE A O 1
ATOM 771 N N . LEU A 1 99 ? 6.348 -3.677 -6.434 1.00 91.00 99 LEU A N 1
ATOM 772 C CA . LEU A 1 99 ? 6.638 -4.875 -5.633 1.00 91.00 99 LEU A CA 1
ATOM 773 C C . LEU A 1 99 ? 5.416 -5.750 -5.331 1.00 91.00 99 LEU A C 1
ATOM 775 O O . LEU A 1 99 ? 5.560 -6.953 -5.124 1.00 91.00 99 LEU A O 1
ATOM 779 N N . GLY A 1 100 ? 4.209 -5.185 -5.320 1.00 83.62 100 GLY A N 1
ATOM 780 C CA . GLY A 1 100 ? 3.006 -5.990 -5.108 1.00 83.62 100 GLY A CA 1
ATOM 781 C C . GLY A 1 100 ? 1.682 -5.265 -5.303 1.00 83.62 100 GLY A C 1
ATOM 782 O O . GLY A 1 100 ? 0.682 -5.911 -5.620 1.00 83.62 100 GLY A O 1
ATOM 783 N N . GLY A 1 101 ? 1.651 -3.934 -5.175 1.00 77.38 101 GLY A N 1
ATOM 784 C CA . GLY A 1 101 ? 0.410 -3.161 -5.281 1.00 77.38 101 GLY A CA 1
ATOM 785 C C . GLY A 1 101 ? -0.341 -3.378 -6.601 1.00 77.38 101 GLY A C 1
ATOM 786 O O . GLY A 1 101 ? -1.553 -3.611 -6.590 1.00 77.38 101 GLY A O 1
ATOM 787 N N . ASN A 1 102 ? 0.370 -3.376 -7.731 1.00 82.88 102 ASN A N 1
ATOM 788 C CA . ASN A 1 102 ? -0.223 -3.605 -9.050 1.00 82.88 102 ASN A CA 1
ATOM 789 C C . ASN A 1 102 ? -0.795 -5.019 -9.186 1.00 82.88 102 ASN A C 1
ATOM 791 O O . ASN A 1 102 ? -1.924 -5.175 -9.648 1.00 82.88 102 ASN A O 1
ATOM 795 N N . THR A 1 103 ? -0.076 -6.044 -8.721 1.00 83.38 103 THR A N 1
ATOM 796 C CA . THR A 1 103 ? -0.543 -7.439 -8.769 1.00 83.38 103 THR A CA 1
ATOM 797 C C . THR A 1 103 ? -1.860 -7.595 -8.016 1.00 83.38 103 THR A C 1
ATOM 799 O O . THR A 1 103 ? -2.820 -8.169 -8.529 1.00 83.38 103 THR A O 1
ATOM 802 N N . LEU A 1 104 ? -1.950 -7.017 -6.819 1.00 75.56 104 LEU A N 1
ATOM 803 C CA . LEU A 1 104 ? -3.153 -7.089 -5.990 1.00 75.56 104 LEU A CA 1
ATOM 804 C C . LEU A 1 104 ? -4.332 -6.324 -6.608 1.00 75.56 104 LEU A C 1
ATOM 806 O O . LEU A 1 104 ? -5.464 -6.811 -6.573 1.00 75.56 104 LEU A O 1
ATOM 810 N N . SER A 1 105 ? -4.063 -5.176 -7.239 1.00 70.62 105 SER A N 1
ATOM 811 C CA . SER A 1 105 ? -5.055 -4.412 -8.009 1.00 70.62 105 SER A CA 1
ATOM 812 C C . SER A 1 105 ? -5.614 -5.219 -9.190 1.00 70.62 105 SER A C 1
ATOM 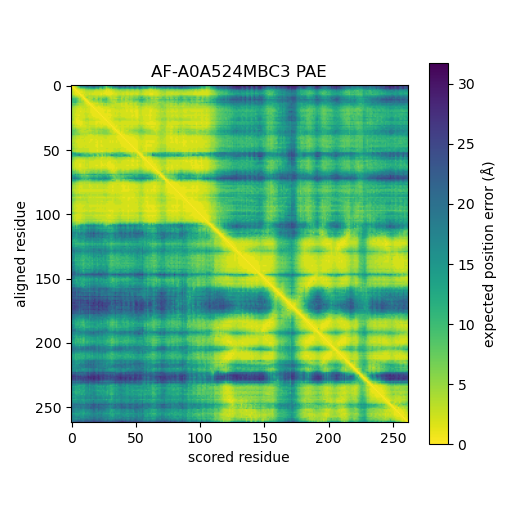814 O O . SER A 1 105 ? -6.824 -5.230 -9.429 1.00 70.62 105 SER A O 1
ATOM 816 N N . LEU A 1 106 ? -4.759 -5.969 -9.894 1.00 76.69 106 LEU A N 1
ATOM 817 C CA . LEU A 1 106 ? -5.172 -6.829 -11.008 1.00 76.69 106 LEU A CA 1
ATOM 818 C C . LEU A 1 106 ? -6.040 -8.011 -10.563 1.00 76.69 106 LEU A C 1
ATOM 820 O O . LEU A 1 106 ? -6.986 -8.363 -11.268 1.00 76.69 106 LEU A O 1
ATOM 824 N N . VAL A 1 107 ? -5.761 -8.595 -9.394 1.00 74.12 107 VAL A N 1
ATOM 825 C CA . VAL A 1 107 ? -6.544 -9.709 -8.828 1.00 74.12 107 VAL A CA 1
ATOM 826 C C . VAL A 1 107 ? -7.936 -9.256 -8.356 1.00 74.12 107 VAL A C 1
ATOM 828 O O . VAL A 1 107 ? -8.853 -10.074 -8.272 1.00 74.12 107 VAL A O 1
ATOM 831 N N . GLN A 1 108 ? -8.132 -7.962 -8.063 1.00 63.56 108 GLN A N 1
ATOM 832 C CA . GLN A 1 108 ? -9.406 -7.332 -7.653 1.00 63.56 108 GLN A CA 1
ATOM 833 C C . GLN A 1 108 ? -10.068 -7.912 -6.381 1.00 63.56 108 GLN A C 1
ATOM 835 O O . GLN A 1 108 ? -11.145 -7.469 -5.971 1.00 63.56 108 GLN A O 1
ATOM 840 N N . ARG A 1 109 ? -9.466 -8.927 -5.747 1.00 61.53 109 ARG A N 1
ATOM 841 C CA . ARG A 1 109 ? -9.931 -9.561 -4.499 1.00 61.53 109 ARG A CA 1
ATOM 842 C C . ARG A 1 109 ? -8.787 -9.934 -3.534 1.00 61.53 109 ARG A C 1
ATOM 844 O O . ARG A 1 109 ? -8.817 -11.040 -2.999 1.00 61.53 109 ARG A O 1
ATOM 851 N N . PRO A 1 110 ? -7.792 -9.064 -3.293 1.00 56.44 110 PRO A N 1
ATOM 852 C CA . PRO A 1 110 ? -6.577 -9.457 -2.576 1.00 56.44 110 PRO A CA 1
ATOM 853 C C . PRO A 1 110 ? -6.773 -9.858 -1.101 1.00 56.44 110 PRO A C 1
ATOM 855 O O . PRO A 1 110 ? -5.969 -10.625 -0.589 1.00 56.44 110 PRO A O 1
ATOM 858 N N . PHE A 1 111 ? -7.841 -9.410 -0.429 1.00 59.31 111 PHE A N 1
ATOM 859 C CA . PHE A 1 111 ? -8.003 -9.569 1.032 1.00 59.31 111 PHE A CA 1
ATOM 860 C C . PHE A 1 111 ? -9.199 -10.421 1.470 1.00 59.31 111 PHE A C 1
ATOM 862 O O . PHE A 1 111 ? -9.689 -10.283 2.585 1.00 59.31 111 PHE A O 1
ATOM 869 N N . SER A 1 112 ? -9.735 -11.275 0.596 1.00 60.12 112 SER A N 1
ATOM 870 C CA . SER A 1 112 ? -10.850 -12.140 0.991 1.00 60.12 112 SER A CA 1
ATOM 871 C C . SER A 1 112 ? -10.321 -13.446 1.572 1.00 60.12 112 SER A C 1
ATOM 873 O O . SER A 1 112 ? -10.014 -14.371 0.822 1.00 60.12 112 SER A O 1
ATOM 875 N N . THR A 1 113 ? -10.273 -13.556 2.897 1.00 65.69 113 THR A N 1
ATOM 876 C CA . THR A 1 113 ? -9.960 -14.819 3.583 1.00 65.69 113 THR A CA 1
ATOM 877 C C . THR A 1 113 ? -11.233 -15.610 3.906 1.00 65.69 113 THR A C 1
ATOM 879 O O . THR A 1 113 ? -12.344 -15.067 3.934 1.00 65.69 113 THR A O 1
ATOM 882 N N . SER A 1 114 ? -11.105 -16.917 4.166 1.00 69.31 114 SER A N 1
ATOM 883 C CA . SER A 1 114 ? -12.213 -17.720 4.712 1.00 69.31 114 SER A CA 1
ATOM 884 C C . SER A 1 114 ? -12.640 -17.232 6.101 1.00 69.31 114 SER A C 1
ATOM 886 O O . SER A 1 114 ? -13.832 -17.276 6.401 1.00 69.31 114 SER A O 1
ATOM 888 N N . ALA A 1 115 ? -11.698 -16.666 6.861 1.00 68.94 115 ALA A N 1
ATOM 889 C CA . ALA A 1 115 ? -11.861 -16.117 8.207 1.00 68.94 115 ALA A CA 1
ATOM 890 C C . ALA A 1 115 ? -12.540 -14.739 8.251 1.00 68.94 115 ALA A C 1
ATOM 892 O O . ALA A 1 115 ? -12.792 -14.187 9.321 1.00 68.94 115 ALA A O 1
ATOM 893 N N . GLY A 1 116 ? -12.806 -14.132 7.093 1.00 68.19 116 GLY A N 1
ATOM 894 C CA . GLY A 1 116 ? -13.310 -12.770 7.070 1.00 68.19 116 GLY A CA 1
ATOM 895 C C . GLY A 1 116 ? -14.694 -12.610 7.689 1.00 68.19 116 GLY A C 1
ATOM 896 O O . GLY A 1 116 ? -15.589 -13.433 7.456 1.00 68.19 116 GLY A O 1
ATOM 897 N N . VAL A 1 117 ? -14.886 -11.529 8.444 1.00 73.94 117 VAL A N 1
ATOM 898 C CA . VAL A 1 117 ? -16.189 -11.180 9.024 1.00 73.94 117 VAL A CA 1
ATOM 899 C C . VAL A 1 117 ? -16.930 -10.222 8.114 1.00 73.94 117 VAL A C 1
ATOM 901 O O . VAL A 1 117 ? -16.329 -9.318 7.547 1.00 73.94 117 VAL A O 1
ATOM 904 N N . GLN A 1 118 ? -18.245 -10.410 8.013 1.00 77.38 118 GLN A N 1
ATOM 905 C CA . GLN A 1 118 ? -19.158 -9.459 7.396 1.00 77.38 118 GLN A CA 1
ATOM 906 C C . GLN A 1 118 ? -19.761 -8.554 8.478 1.00 77.38 118 GLN A C 1
ATOM 908 O O . GLN A 1 118 ? -20.789 -8.884 9.066 1.00 77.38 118 GLN A O 1
ATOM 913 N N . ILE A 1 119 ? -19.099 -7.429 8.748 1.00 79.19 119 ILE A N 1
ATOM 914 C CA . ILE A 1 119 ? -19.633 -6.343 9.585 1.00 79.19 119 ILE A CA 1
ATOM 915 C C . ILE A 1 119 ? -20.028 -5.146 8.721 1.00 79.19 119 ILE A C 1
ATOM 917 O O . ILE A 1 119 ? -19.452 -4.923 7.654 1.00 79.19 119 ILE A O 1
ATOM 921 N N . SER A 1 120 ? -20.987 -4.348 9.190 1.00 82.62 120 SER A N 1
ATOM 922 C CA . SER A 1 120 ? -21.189 -3.013 8.625 1.00 82.62 120 SER A CA 1
ATOM 923 C C . SER A 1 120 ? -19.966 -2.155 8.960 1.00 82.62 120 SER A C 1
ATOM 925 O O . SER A 1 120 ? -19.594 -2.102 10.134 1.00 82.62 120 SER A O 1
A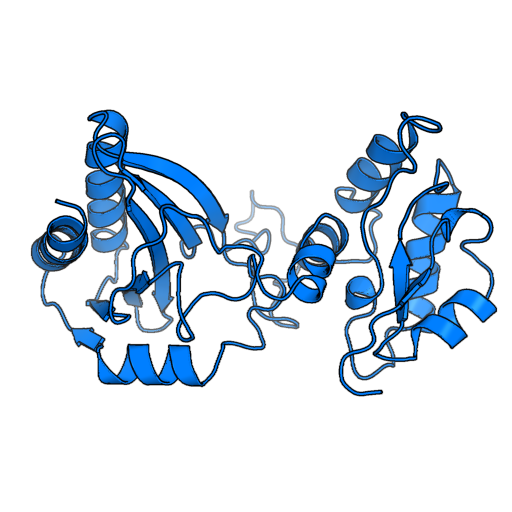TOM 927 N N . PRO A 1 121 ? -19.333 -1.494 7.973 1.00 87.25 121 PRO A N 1
ATOM 928 C CA . PRO A 1 121 ? -18.271 -0.541 8.255 1.00 87.25 121 PRO A CA 1
ATOM 929 C C . PRO A 1 121 ? -18.755 0.514 9.248 1.00 87.25 121 PRO A C 1
ATOM 931 O O . PRO A 1 121 ? -19.825 1.091 9.058 1.00 87.25 121 PRO A O 1
ATOM 934 N N . VAL A 1 122 ? -17.959 0.771 10.279 1.00 90.75 122 VAL A N 1
ATOM 935 C CA . VAL A 1 122 ? -18.228 1.804 11.284 1.00 90.75 122 VAL A CA 1
ATOM 936 C C . VAL A 1 122 ? -16.983 2.652 11.459 1.00 90.75 122 VAL A C 1
ATOM 938 O O . VAL A 1 122 ? -15.867 2.134 11.404 1.00 90.75 122 VAL A O 1
ATOM 941 N N . GLU A 1 123 ? -17.167 3.953 11.661 1.00 91.94 123 GLU A N 1
ATOM 942 C CA . GLU A 1 123 ? -16.075 4.880 11.933 1.00 91.94 123 GLU A CA 1
ATOM 943 C C . GLU A 1 123 ? -16.264 5.551 13.290 1.00 91.94 123 GLU A C 1
ATOM 945 O O . GLU A 1 123 ? -17.285 6.181 13.551 1.00 91.94 123 GLU A O 1
ATOM 950 N N . TYR A 1 124 ? -15.250 5.474 14.146 1.00 93.19 124 TYR A N 1
ATOM 951 C CA . TYR A 1 124 ? -15.209 6.201 15.407 1.00 93.19 124 TYR A CA 1
ATOM 952 C C . TYR A 1 124 ? -14.252 7.380 15.296 1.00 93.19 124 TYR A C 1
ATOM 954 O O . TYR A 1 124 ? -13.071 7.197 15.005 1.00 93.19 124 TYR A O 1
ATOM 962 N N . ILE A 1 125 ? -14.746 8.591 15.553 1.00 91.62 125 ILE A N 1
ATOM 963 C CA . ILE A 1 125 ? -13.973 9.831 15.422 1.00 91.62 125 ILE A CA 1
ATOM 964 C C . ILE A 1 125 ? -13.831 10.481 16.791 1.00 91.62 125 ILE A C 1
ATOM 966 O O . ILE A 1 125 ? -14.817 10.685 17.495 1.00 91.62 125 ILE A O 1
ATOM 970 N N . CYS A 1 126 ? -12.615 10.863 17.169 1.00 91.81 126 CYS A N 1
ATOM 971 C CA . CYS A 1 126 ? -12.369 11.607 18.396 1.00 91.81 126 CYS A CA 1
ATOM 972 C C . CYS A 1 126 ? -11.360 12.734 18.166 1.00 91.81 126 CYS A C 1
ATOM 974 O O . CYS A 1 126 ? -10.336 12.552 17.510 1.00 91.81 126 CYS A O 1
ATOM 976 N N . ARG A 1 127 ? -11.615 13.911 18.745 1.00 91.31 127 ARG A N 1
ATOM 977 C CA . ARG A 1 127 ? -10.670 15.033 18.691 1.00 91.31 127 ARG A CA 1
ATOM 978 C C . ARG A 1 127 ? -9.411 14.690 19.482 1.00 91.31 127 ARG A C 1
ATOM 980 O O . ARG A 1 127 ? -9.502 14.435 20.679 1.00 91.31 127 ARG A O 1
ATOM 987 N N . ASP A 1 128 ? -8.241 14.765 18.870 1.00 88.19 128 ASP A N 1
ATOM 988 C CA . ASP A 1 128 ? -6.952 14.424 19.465 1.00 88.19 128 ASP A CA 1
ATOM 989 C C . ASP A 1 128 ? -5.859 15.423 19.065 1.00 88.19 128 ASP A C 1
ATOM 991 O O . ASP A 1 128 ? -5.140 15.240 18.088 1.00 88.19 128 ASP A O 1
ATOM 995 N N . VAL A 1 129 ? -5.745 16.506 19.836 1.00 85.88 129 VAL A N 1
ATOM 996 C CA . VAL A 1 129 ? -4.761 17.573 19.585 1.00 85.88 129 VAL A CA 1
ATOM 997 C C . VAL A 1 129 ? -3.336 17.093 19.865 1.00 85.88 129 VAL A C 1
ATOM 999 O O . VAL A 1 129 ? -2.452 17.301 19.043 1.00 85.88 129 VAL A O 1
ATOM 1002 N N . ASP A 1 130 ? -3.136 16.368 20.966 1.00 86.69 130 ASP A N 1
ATOM 1003 C CA . ASP A 1 130 ? -1.799 15.991 21.445 1.00 86.69 130 ASP A CA 1
ATOM 1004 C C . ASP A 1 130 ? -1.345 14.599 20.967 1.00 86.69 130 ASP A C 1
ATOM 1006 O O . ASP A 1 130 ? -0.262 14.151 21.328 1.00 86.69 130 ASP A O 1
ATOM 1010 N N . GLY A 1 131 ? -2.192 13.849 20.251 1.00 85.88 131 GLY A N 1
ATOM 1011 C CA . GLY A 1 131 ? -1.897 12.457 19.866 1.00 85.88 131 GLY A CA 1
ATOM 1012 C C . GLY A 1 131 ? -2.057 11.432 20.992 1.00 85.88 131 GLY A C 1
ATOM 1013 O O . GLY A 1 131 ? -1.813 10.242 20.809 1.00 85.88 131 GLY A O 1
ATOM 1014 N N . LYS A 1 132 ? -2.494 11.870 22.176 1.00 89.38 132 LYS A N 1
ATOM 1015 C CA . LYS A 1 132 ? -2.662 11.001 23.346 1.00 89.38 132 LYS A CA 1
ATOM 1016 C C . LYS A 1 132 ? -3.774 9.977 23.147 1.00 89.38 132 LYS A C 1
ATOM 1018 O O . LYS A 1 132 ? -3.683 8.884 23.700 1.00 89.38 132 LYS A O 1
ATOM 1023 N N . LYS A 1 133 ? -4.827 10.318 22.397 1.00 89.94 133 LYS A N 1
ATOM 1024 C CA . LYS A 1 133 ? -5.954 9.399 22.187 1.00 89.94 133 LYS A CA 1
ATOM 1025 C C . LYS A 1 133 ? -5.591 8.289 21.213 1.00 89.94 133 LYS A C 1
ATOM 1027 O O . LYS A 1 133 ? -5.925 7.139 21.476 1.00 89.94 133 LYS A O 1
ATOM 1032 N N . GLN A 1 134 ? -4.860 8.625 20.156 1.00 90.88 134 GLN A N 1
ATOM 1033 C CA . GLN A 1 134 ? -4.264 7.650 19.251 1.00 90.88 134 GLN A CA 1
ATOM 1034 C C . GLN A 1 134 ? -3.326 6.695 20.003 1.00 90.88 134 GLN A C 1
ATOM 1036 O O . GLN A 1 134 ? -3.543 5.487 19.970 1.00 90.88 134 GLN A O 1
ATOM 1041 N N . ASN A 1 135 ? -2.395 7.226 20.803 1.00 91.12 135 ASN A N 1
ATOM 1042 C CA . ASN A 1 135 ? -1.502 6.404 21.627 1.00 91.12 135 ASN A CA 1
ATOM 1043 C C . ASN A 1 135 ? -2.275 5.485 22.593 1.00 91.12 135 ASN A C 1
ATOM 1045 O O . ASN A 1 135 ? -1.870 4.352 22.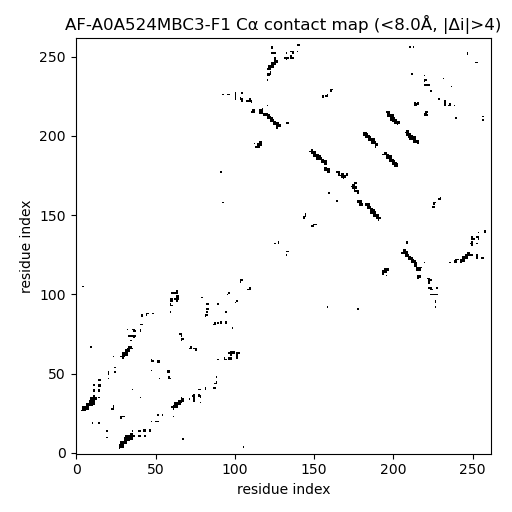851 1.00 91.12 135 ASN A O 1
ATOM 1049 N N . ALA A 1 136 ? -3.386 5.954 23.170 1.00 90.81 136 ALA A N 1
ATOM 1050 C CA . ALA A 1 136 ? -4.219 5.137 24.052 1.00 90.81 136 ALA A CA 1
ATOM 1051 C C . ALA A 1 136 ? -4.907 3.985 23.297 1.00 90.81 136 ALA A C 1
ATOM 1053 O O . ALA A 1 136 ? -4.940 2.864 23.809 1.00 90.81 136 ALA A O 1
ATOM 1054 N N . LEU A 1 137 ? -5.411 4.241 22.085 1.00 91.81 137 LEU A N 1
ATOM 1055 C CA . LEU A 1 137 ? -5.977 3.218 21.203 1.00 91.81 137 LEU A CA 1
ATOM 1056 C C . LEU A 1 137 ? -4.924 2.170 20.818 1.00 91.81 137 LEU A C 1
ATOM 1058 O O . LEU A 1 137 ? -5.164 0.975 20.975 1.00 91.81 137 LEU A O 1
ATOM 1062 N N . GLU A 1 138 ? -3.742 2.611 20.393 1.00 92.38 138 GLU A N 1
ATOM 1063 C CA . GLU A 1 138 ? -2.621 1.740 20.024 1.00 92.38 138 GLU A CA 1
ATOM 1064 C C . GLU A 1 138 ? -2.202 0.841 21.188 1.00 92.38 138 GLU A C 1
ATOM 1066 O O . GLU A 1 138 ? -2.129 -0.377 21.043 1.00 92.38 138 GLU A O 1
ATOM 1071 N N . ASN A 1 139 ? -2.032 1.407 22.386 1.00 93.06 139 ASN A N 1
ATOM 1072 C CA . ASN A 1 139 ? -1.720 0.627 23.583 1.00 93.06 139 ASN A CA 1
ATOM 1073 C C . ASN A 1 139 ? -2.823 -0.383 23.937 1.00 93.06 139 ASN A C 1
ATOM 1075 O O . ASN A 1 139 ? -2.532 -1.475 24.430 1.00 93.06 139 ASN A O 1
ATOM 1079 N N . SER A 1 140 ? -4.092 -0.041 23.710 1.00 91.75 140 SER A N 1
ATOM 1080 C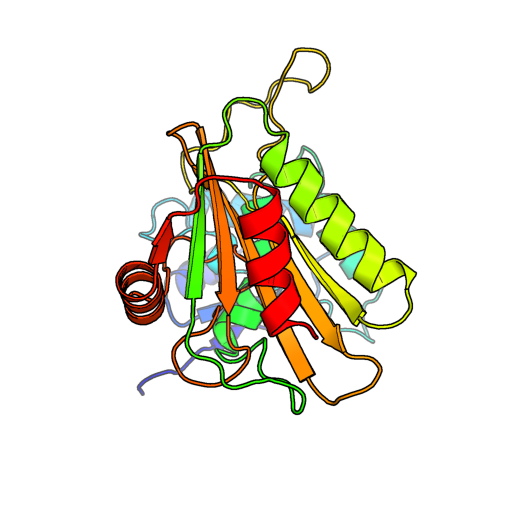 CA . SER A 1 140 ? -5.221 -0.957 23.898 1.00 91.75 140 SER A CA 1
ATOM 1081 C C . SER A 1 140 ? -5.191 -2.126 22.910 1.00 91.75 140 SER A C 1
ATOM 1083 O O . SER A 1 140 ? -5.418 -3.265 23.320 1.00 91.75 140 SER A O 1
ATOM 1085 N N . ILE A 1 141 ? -4.866 -1.869 21.643 1.00 91.44 141 ILE A N 1
ATOM 1086 C CA . ILE A 1 141 ? -4.718 -2.899 20.606 1.00 91.44 141 ILE A CA 1
ATOM 1087 C C . ILE A 1 141 ? -3.507 -3.791 20.908 1.00 91.44 141 ILE A C 1
ATOM 1089 O O . ILE A 1 141 ? -3.633 -5.013 20.917 1.00 91.44 141 ILE A O 1
ATOM 1093 N N . LEU A 1 142 ? -2.359 -3.209 21.263 1.00 91.88 142 LEU A N 1
ATOM 1094 C CA . LEU A 1 142 ? -1.160 -3.965 21.643 1.00 91.88 142 LEU A CA 1
ATOM 1095 C C . LEU A 1 142 ? -1.415 -4.893 22.835 1.00 91.88 142 LEU A C 1
ATOM 1097 O O . LEU A 1 142 ? -0.910 -6.009 22.862 1.00 91.88 142 LEU A O 1
ATOM 1101 N N . LYS A 1 143 ? -2.241 -4.483 23.805 1.00 91.44 143 LYS A N 1
ATOM 1102 C CA . LYS A 1 143 ? -2.661 -5.360 24.912 1.00 91.44 143 LYS A CA 1
ATOM 1103 C C . LYS A 1 143 ? -3.535 -6.532 24.457 1.00 91.44 143 LYS A C 1
ATOM 1105 O O . LYS A 1 143 ? -3.507 -7.573 25.110 1.00 91.44 143 LYS A O 1
ATOM 1110 N N . LEU A 1 144 ? -4.334 -6.382 23.397 1.00 88.31 144 LEU A N 1
ATOM 1111 C CA . LEU A 1 144 ? -5.059 -7.515 22.809 1.00 88.31 144 LEU A CA 1
ATOM 1112 C C . LEU A 1 144 ? -4.103 -8.492 22.131 1.00 88.31 144 LEU A C 1
ATOM 1114 O O . LEU A 1 144 ? -4.275 -9.700 22.301 1.00 88.31 144 LEU A O 1
ATOM 1118 N N . ILE A 1 145 ? -3.119 -7.954 21.406 1.00 90.31 145 ILE A N 1
ATOM 1119 C CA . ILE A 1 145 ? -2.132 -8.738 20.666 1.00 90.31 145 ILE A CA 1
ATOM 1120 C C . ILE A 1 145 ? -1.229 -9.506 21.632 1.00 90.31 145 ILE A C 1
ATOM 1122 O O . ILE A 1 145 ? -1.186 -10.728 21.606 1.00 90.31 145 ILE A O 1
ATOM 1126 N N . ASN A 1 146 ? -0.611 -8.804 22.583 1.00 89.94 146 ASN A N 1
ATOM 1127 C CA . ASN A 1 146 ? 0.259 -9.404 23.601 1.00 89.94 146 ASN A CA 1
ATOM 1128 C C . ASN A 1 146 ? -0.480 -10.338 24.572 1.00 89.94 146 ASN A C 1
ATOM 1130 O O . ASN A 1 146 ? 0.152 -11.046 25.347 1.00 89.94 146 ASN A O 1
ATOM 1134 N N . GLY A 1 147 ? -1.813 -10.276 24.604 1.00 85.56 147 GLY A N 1
ATOM 1135 C CA . GLY A 1 147 ? -2.648 -11.146 25.425 1.00 85.56 147 GLY A CA 1
ATOM 1136 C C . GLY A 1 147 ? -3.081 -12.434 24.723 1.00 85.56 147 GLY A C 1
ATOM 1137 O O . GLY A 1 147 ? -4.022 -13.059 25.213 1.00 85.56 147 GLY A O 1
ATOM 1138 N N . ASP A 1 148 ? -2.488 -12.771 23.570 1.00 76.56 148 ASP A N 1
ATOM 1139 C CA . ASP A 1 148 ? -2.776 -13.961 22.751 1.00 76.56 148 ASP A CA 1
ATOM 1140 C C . ASP A 1 148 ? -4.271 -14.133 22.419 1.00 76.56 148 ASP A C 1
ATOM 1142 O O . ASP A 1 148 ? -4.826 -15.231 22.359 1.00 76.56 148 ASP A O 1
ATOM 1146 N N . ARG A 1 149 ? -4.996 -13.018 22.256 1.00 83.62 149 ARG A N 1
ATOM 1147 C CA . ARG A 1 149 ? -6.402 -13.044 21.807 1.00 83.62 149 ARG A CA 1
ATOM 1148 C C . ARG A 1 149 ? -6.525 -12.779 20.315 1.00 83.62 149 ARG A C 1
ATOM 1150 O O . ARG A 1 149 ? -7.453 -13.288 19.679 1.00 83.62 149 ARG A O 1
ATOM 1157 N N . TRP A 1 150 ? -5.600 -11.986 19.791 1.00 90.38 150 TRP A N 1
ATOM 1158 C CA . TRP A 1 150 ? -5.577 -11.508 18.422 1.00 90.38 150 TRP A CA 1
ATOM 1159 C C . TRP A 1 150 ? -4.146 -11.493 17.899 1.00 90.38 150 TRP A C 1
ATOM 1161 O O . TRP A 1 150 ? -3.248 -11.047 18.598 1.00 90.38 150 TRP A O 1
ATOM 1171 N N . ASP A 1 151 ? -3.958 -11.913 16.659 1.00 89.44 151 ASP A N 1
ATOM 1172 C CA . ASP A 1 151 ? -2.701 -11.801 15.934 1.00 89.44 151 ASP A CA 1
ATOM 1173 C C . ASP A 1 151 ? -2.740 -10.598 14.997 1.00 89.44 151 ASP A C 1
ATOM 1175 O O . ASP A 1 151 ? -3.743 -10.352 14.316 1.00 89.44 151 ASP A O 1
ATOM 1179 N N . LEU A 1 152 ? -1.622 -9.878 14.918 1.00 89.00 152 LEU A N 1
ATOM 1180 C CA . LEU A 1 152 ? -1.392 -8.890 13.871 1.00 89.00 152 LEU A CA 1
ATOM 1181 C C . LEU A 1 152 ? -0.984 -9.623 12.590 1.00 89.00 152 LEU A C 1
ATOM 1183 O O . LEU A 1 152 ? 0.126 -10.141 12.495 1.00 89.00 152 LEU A O 1
ATOM 1187 N N . SER A 1 153 ? -1.892 -9.678 11.618 1.00 82.81 153 SER A N 1
ATOM 1188 C CA . SER A 1 153 ? -1.670 -10.375 10.343 1.00 82.81 153 SER A CA 1
ATOM 1189 C C . SER A 1 153 ? -0.990 -9.484 9.302 1.00 82.81 153 SER A C 1
ATOM 1191 O O . SER A 1 153 ? -0.167 -9.965 8.528 1.00 82.81 153 SER A O 1
ATOM 1193 N N . SER A 1 154 ? -1.301 -8.186 9.294 1.00 79.38 154 SER A N 1
ATOM 1194 C CA . SER A 1 154 ? -0.607 -7.186 8.476 1.00 79.38 154 SER A CA 1
ATOM 1195 C C . SER A 1 154 ? -0.680 -5.802 9.120 1.00 79.38 154 SER A C 1
ATOM 1197 O O . SER A 1 154 ? -1.600 -5.516 9.891 1.00 79.38 154 SER A O 1
ATOM 1199 N N . LEU A 1 155 ? 0.293 -4.951 8.791 1.00 82.19 155 LEU A N 1
ATOM 1200 C CA . LEU A 1 155 ? 0.325 -3.537 9.148 1.00 82.19 155 LEU A CA 1
ATOM 1201 C C . LEU A 1 155 ? 0.872 -2.750 7.958 1.00 82.19 155 LEU A C 1
ATOM 1203 O O . LEU A 1 155 ? 2.039 -2.897 7.598 1.00 82.19 155 LEU A O 1
ATOM 1207 N N . ASP A 1 156 ? 0.025 -1.902 7.399 1.00 75.94 156 ASP A N 1
ATOM 1208 C CA . ASP A 1 156 ? 0.298 -1.094 6.222 1.00 75.94 156 ASP A CA 1
ATOM 1209 C C . ASP A 1 156 ? 0.218 0.382 6.620 1.00 75.94 156 ASP A C 1
ATOM 1211 O O . ASP A 1 156 ? -0.811 0.858 7.096 1.00 75.94 156 ASP A O 1
ATOM 1215 N N . VAL A 1 157 ? 1.332 1.099 6.493 1.00 73.81 157 VAL A N 1
ATOM 1216 C CA . VAL A 1 157 ? 1.413 2.536 6.792 1.00 73.81 157 VAL A CA 1
ATOM 1217 C C . VAL A 1 157 ? 0.967 3.359 5.592 1.00 73.81 157 VAL A C 1
ATOM 1219 O O . VAL A 1 157 ? 1.340 3.049 4.457 1.00 73.81 157 VAL A O 1
ATOM 1222 N N . MET A 1 158 ? 0.221 4.436 5.852 1.00 69.38 158 MET A N 1
ATOM 1223 C CA . MET A 1 158 ? -0.330 5.251 4.780 1.00 69.38 158 MET A CA 1
ATOM 1224 C C . MET A 1 158 ? 0.754 6.070 4.085 1.00 69.38 158 MET A C 1
ATOM 1226 O O . MET A 1 158 ? 1.605 6.705 4.718 1.00 69.38 158 MET A O 1
ATOM 1230 N N . LEU A 1 159 ? 0.692 6.097 2.756 1.00 60.53 159 LEU A N 1
ATOM 1231 C CA . LEU A 1 159 ? 1.507 6.989 1.939 1.00 60.53 159 LEU A CA 1
ATOM 1232 C C . LEU A 1 159 ? 0.748 8.286 1.620 1.00 60.53 159 LEU A C 1
ATOM 1234 O O . LEU A 1 159 ? -0.480 8.274 1.485 1.00 60.53 159 LEU A O 1
ATOM 1238 N N . PRO A 1 160 ? 1.453 9.417 1.459 1.00 56.22 160 PRO A N 1
ATOM 1239 C CA . PRO A 1 160 ? 0.856 10.665 1.035 1.00 56.22 160 PRO A CA 1
ATOM 1240 C C . PRO A 1 160 ? 0.252 10.568 -0.370 1.00 56.22 160 PRO A C 1
ATOM 1242 O O . PRO A 1 160 ? 0.761 9.825 -1.218 1.00 56.22 160 PRO A O 1
ATOM 1245 N N . PRO A 1 161 ? -0.824 11.335 -0.642 1.00 53.94 161 PRO A N 1
ATOM 1246 C CA . PRO A 1 161 ? -1.388 11.468 -1.982 1.00 53.94 161 PRO A CA 1
ATOM 1247 C C . PRO A 1 161 ? -0.334 11.784 -3.063 1.00 53.94 161 PRO A C 1
ATOM 1249 O O . PRO A 1 161 ? 0.697 12.412 -2.800 1.00 53.94 161 PRO A O 1
ATOM 1252 N N . ALA A 1 162 ? -0.590 11.383 -4.317 1.00 46.66 162 ALA A N 1
ATOM 1253 C CA . ALA A 1 162 ? 0.307 11.755 -5.416 1.00 46.66 162 ALA A CA 1
ATOM 1254 C C . ALA A 1 162 ? 0.376 13.277 -5.548 1.00 46.66 162 ALA A C 1
ATOM 1256 O O . ALA A 1 162 ? -0.633 13.973 -5.447 1.00 46.66 162 ALA A O 1
ATOM 1257 N N . GLY A 1 163 ? 1.589 13.781 -5.769 1.00 51.78 163 GLY A N 1
ATOM 1258 C CA . GLY A 1 163 ? 1.854 15.214 -5.854 1.00 51.78 163 GLY A CA 1
ATOM 1259 C C . GLY A 1 163 ? 1.895 15.944 -4.508 1.00 51.78 163 GLY A C 1
ATOM 1260 O O . GLY A 1 163 ? 2.176 17.136 -4.503 1.00 51.78 163 GLY A O 1
ATOM 1261 N N . THR A 1 164 ? 1.663 15.264 -3.376 1.00 53.38 164 THR A N 1
ATOM 1262 C CA . THR A 1 164 ? 1.817 15.847 -2.027 1.00 53.38 164 THR A CA 1
ATOM 1263 C C . THR A 1 164 ? 3.011 15.270 -1.271 1.00 53.38 164 THR A C 1
ATOM 1265 O O . THR A 1 164 ? 3.082 15.383 -0.046 1.00 53.38 164 THR A O 1
ATOM 1268 N N . TRP A 1 165 ? 3.933 14.614 -1.979 1.00 58.31 165 TRP A N 1
ATOM 1269 C CA . TRP A 1 165 ? 5.193 14.179 -1.389 1.00 58.31 165 TRP A CA 1
ATOM 1270 C C . TRP A 1 165 ? 5.988 15.415 -0.950 1.00 58.31 165 TRP A C 1
ATOM 1272 O O . TRP A 1 165 ? 6.099 16.367 -1.727 1.00 58.31 165 TRP A O 1
ATOM 1282 N N . PRO A 1 166 ? 6.501 15.439 0.291 1.00 56.59 166 PRO A N 1
ATOM 1283 C CA . PRO A 1 166 ? 7.358 16.527 0.743 1.00 56.59 166 PRO A CA 1
ATOM 1284 C C . PRO A 1 166 ? 8.642 16.559 -0.094 1.00 56.59 166 P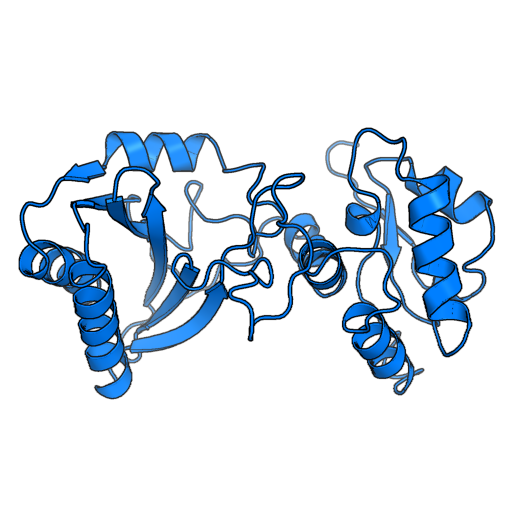RO A C 1
ATOM 1286 O O . PRO A 1 166 ? 9.092 15.529 -0.603 1.00 56.59 166 PRO A O 1
ATOM 1289 N N . GLU A 1 167 ? 9.285 17.722 -0.172 1.00 57.53 167 GLU A N 1
ATOM 1290 C CA . GLU A 1 167 ? 10.680 17.759 -0.607 1.00 57.53 167 GLU A CA 1
ATOM 1291 C C . GLU A 1 167 ? 11.533 16.887 0.326 1.00 57.53 167 GLU A C 1
ATOM 1293 O O . GLU A 1 167 ? 11.351 16.889 1.549 1.00 57.53 167 GLU A O 1
ATOM 1298 N N . LEU A 1 168 ? 12.453 16.114 -0.258 1.00 55.75 168 LEU A N 1
ATOM 1299 C CA . LEU A 1 168 ? 13.331 15.216 0.486 1.00 55.75 168 LEU A CA 1
ATOM 1300 C C . LEU A 1 168 ? 14.272 16.032 1.377 1.00 55.75 168 LEU A C 1
ATOM 1302 O O . LEU A 1 168 ? 15.280 16.577 0.931 1.00 55.75 168 LEU A O 1
ATOM 1306 N N . VAL A 1 169 ? 13.948 16.081 2.664 1.00 55.97 169 VAL A N 1
ATOM 1307 C CA . VAL A 1 169 ? 14.783 16.673 3.709 1.00 55.97 169 VAL A CA 1
ATOM 1308 C C . VAL A 1 169 ? 15.272 15.545 4.618 1.00 55.97 169 VAL A C 1
ATOM 1310 O O . VAL A 1 169 ? 14.546 14.591 4.895 1.00 55.97 169 VAL A O 1
ATOM 1313 N N . ASN A 1 170 ? 16.515 15.628 5.097 1.00 52.38 170 ASN A N 1
ATOM 1314 C CA . ASN A 1 170 ? 17.042 14.645 6.048 1.00 52.38 170 ASN A CA 1
ATOM 1315 C C . ASN A 1 170 ? 16.176 14.589 7.321 1.00 52.38 170 ASN A C 1
ATOM 1317 O O . ASN A 1 170 ? 15.845 15.633 7.887 1.00 52.38 170 ASN A O 1
ATOM 1321 N N . LEU A 1 171 ? 15.885 13.380 7.822 1.00 47.34 171 LEU A N 1
ATOM 1322 C CA . LEU A 1 171 ? 15.113 13.166 9.061 1.00 47.34 171 LEU A CA 1
ATOM 1323 C C . LEU A 1 171 ? 15.706 13.931 10.259 1.00 47.34 171 LEU A C 1
ATOM 1325 O O . LEU A 1 171 ? 14.970 14.479 11.074 1.00 47.34 171 LEU A O 1
ATOM 1329 N N . SER A 1 172 ? 17.039 14.035 10.330 1.00 56.94 172 SER A N 1
ATOM 1330 C CA . SER A 1 172 ? 17.758 14.791 11.369 1.00 56.94 172 SER A CA 1
ATOM 1331 C C . SER A 1 172 ? 17.405 16.281 11.406 1.00 56.94 172 SER A C 1
ATOM 1333 O O . SER A 1 172 ? 17.580 16.926 12.434 1.00 56.94 172 SER A O 1
ATOM 1335 N N . ASN A 1 173 ? 16.910 16.822 10.292 1.00 58.44 173 ASN A N 1
ATOM 1336 C CA . ASN A 1 173 ? 16.543 18.225 10.129 1.00 58.44 173 ASN A CA 1
ATOM 1337 C C . ASN A 1 173 ? 15.016 18.417 10.170 1.00 58.44 173 ASN A C 1
ATOM 1339 O O . ASN A 1 173 ? 14.516 19.440 9.711 1.00 58.44 173 ASN A O 1
ATOM 1343 N N . GLY A 1 174 ? 14.271 17.424 10.671 1.00 52.34 174 GLY A N 1
ATOM 1344 C CA . GLY A 1 174 ? 12.807 17.430 10.673 1.00 52.34 174 GLY A CA 1
ATOM 1345 C C . GLY A 1 174 ? 12.187 17.079 9.320 1.00 52.34 174 GLY A C 1
ATOM 1346 O O . GLY A 1 174 ? 11.017 17.378 9.091 1.00 52.34 174 GLY A O 1
ATOM 1347 N N . GLY A 1 175 ? 12.959 16.474 8.415 1.00 54.53 175 GLY A N 1
ATOM 1348 C CA . GLY A 1 175 ? 12.446 16.021 7.132 1.00 54.53 175 GLY A CA 1
ATOM 1349 C C . GLY A 1 175 ? 11.421 14.901 7.265 1.00 54.53 175 GLY A C 1
ATOM 1350 O O . GLY A 1 175 ? 11.450 14.118 8.212 1.00 54.53 175 GLY A O 1
ATOM 1351 N N . PHE A 1 176 ? 10.507 14.836 6.303 1.00 60.97 176 PHE A N 1
ATOM 1352 C CA . PHE A 1 176 ? 9.460 13.827 6.235 1.00 60.97 176 PHE A CA 1
ATOM 1353 C C . PHE A 1 176 ? 9.833 12.822 5.139 1.00 60.97 176 PHE A C 1
ATOM 1355 O O . PHE A 1 176 ? 10.045 13.203 3.993 1.00 60.97 176 PHE A O 1
ATOM 1362 N N . ASN A 1 177 ? 9.926 11.535 5.479 1.00 56.69 177 ASN A N 1
ATOM 1363 C CA . ASN A 1 177 ? 10.260 10.465 4.525 1.00 56.69 177 ASN A CA 1
ATOM 1364 C C . ASN A 1 177 ? 9.078 10.071 3.620 1.00 56.69 177 ASN A C 1
ATOM 1366 O O . ASN A 1 177 ? 9.168 9.083 2.895 1.00 56.69 177 ASN A O 1
ATOM 1370 N N . GLY A 1 178 ? 7.968 10.812 3.697 1.00 56.75 178 GLY A N 1
ATOM 1371 C CA . GLY A 1 178 ? 6.754 10.524 2.948 1.00 56.75 178 GLY A CA 1
ATOM 1372 C C . GLY A 1 178 ? 6.033 9.261 3.413 1.00 56.75 178 GLY A C 1
ATOM 1373 O O . GLY A 1 178 ? 5.327 8.652 2.627 1.00 56.75 178 GLY A O 1
ATOM 1374 N N . VAL A 1 179 ? 6.196 8.846 4.671 1.00 64.75 179 VAL A N 1
ATOM 1375 C CA . VAL A 1 179 ? 5.417 7.754 5.270 1.00 64.75 179 VAL A CA 1
ATOM 1376 C C . VAL A 1 179 ? 4.649 8.304 6.461 1.00 64.75 179 VAL A C 1
ATOM 1378 O O . VAL A 1 179 ? 5.256 8.691 7.460 1.00 64.75 179 VAL A O 1
ATOM 1381 N N . TYR A 1 180 ? 3.320 8.341 6.383 1.00 67.81 180 TYR A N 1
ATOM 1382 C CA . TYR A 1 180 ? 2.491 8.748 7.514 1.00 67.81 180 TYR A CA 1
ATOM 1383 C C . TYR A 1 180 ? 2.459 7.626 8.549 1.00 67.81 180 TYR A C 1
ATOM 1385 O O . TYR A 1 180 ? 1.676 6.692 8.457 1.00 67.81 180 TYR A O 1
ATOM 1393 N N . LEU A 1 181 ? 3.326 7.713 9.557 1.00 71.31 181 LEU A N 1
ATOM 1394 C CA . LEU A 1 181 ? 3.358 6.742 10.657 1.00 71.31 181 LEU A CA 1
ATOM 1395 C C . LEU A 1 181 ? 2.130 6.839 11.573 1.00 71.31 181 LEU A C 1
ATOM 1397 O O . LEU A 1 181 ? 1.852 5.922 12.338 1.00 71.31 181 LEU A O 1
ATOM 1401 N N . ASP A 1 182 ? 1.401 7.950 11.508 1.00 72.94 182 ASP A N 1
ATOM 1402 C CA . ASP A 1 182 ? 0.208 8.224 12.303 1.00 72.94 182 ASP A CA 1
ATOM 1403 C C . ASP A 1 182 ? -1.098 7.832 11.598 1.00 72.94 182 ASP A C 1
ATOM 1405 O O . ASP A 1 182 ? -2.179 8.009 12.166 1.00 72.94 182 ASP A O 1
ATOM 1409 N N . SER A 1 183 ? -1.008 7.294 10.382 1.00 79.75 183 SER A N 1
ATOM 1410 C CA . SER A 1 183 ? -2.141 6.759 9.643 1.00 79.75 183 SER A CA 1
ATOM 1411 C C . SER A 1 183 ? -1.761 5.399 9.074 1.00 79.75 183 SER A C 1
ATOM 1413 O O . SER A 1 183 ? -0.736 5.260 8.416 1.00 79.75 183 SER A O 1
ATOM 1415 N N . TYR A 1 184 ? -2.575 4.379 9.312 1.00 83.38 184 TYR A N 1
ATOM 1416 C CA . TYR A 1 184 ? -2.261 3.012 8.903 1.00 83.38 184 TYR A CA 1
ATOM 1417 C C . TYR A 1 184 ? -3.509 2.133 8.845 1.00 83.38 184 TYR A C 1
ATOM 1419 O O . TYR A 1 184 ? -4.528 2.396 9.492 1.00 83.38 184 TYR A O 1
ATOM 1427 N N . VAL A 1 185 ? -3.409 1.046 8.092 1.00 84.56 185 VAL A N 1
ATOM 1428 C CA . VAL A 1 185 ? -4.356 -0.064 8.082 1.00 84.56 185 VAL A CA 1
ATOM 1429 C C . VAL A 1 185 ? -3.687 -1.263 8.739 1.00 84.56 185 VAL A C 1
ATOM 1431 O O . VAL A 1 185 ? -2.549 -1.596 8.436 1.00 84.56 185 VAL A O 1
ATOM 1434 N N . MET A 1 186 ? -4.388 -1.937 9.640 1.00 86.81 186 MET A N 1
ATOM 1435 C CA . MET A 1 186 ? -3.945 -3.210 10.197 1.00 86.81 186 MET A CA 1
ATOM 1436 C C . MET A 1 186 ? -5.006 -4.280 9.994 1.00 86.81 186 MET A C 1
ATOM 1438 O O . MET A 1 186 ? -6.205 -4.010 10.089 1.00 86.81 186 MET A O 1
ATOM 1442 N N . CYS A 1 187 ? -4.553 -5.505 9.767 1.00 87.00 187 CYS A N 1
ATOM 1443 C CA . CYS A 1 187 ? -5.398 -6.686 9.780 1.00 87.00 187 CYS A CA 1
ATOM 1444 C C . CYS A 1 187 ? -5.173 -7.447 11.085 1.00 87.00 187 CYS A C 1
ATOM 1446 O O . CYS A 1 187 ? -4.050 -7.858 11.389 1.00 87.00 187 CYS A O 1
ATOM 1448 N N . LEU A 1 188 ? -6.244 -7.628 11.857 1.00 89.06 188 LEU A N 1
ATOM 1449 C CA . LEU A 1 188 ? -6.236 -8.426 13.076 1.00 89.06 188 LEU A CA 1
ATOM 1450 C C . LEU A 1 188 ? -6.990 -9.733 12.831 1.00 89.06 188 LEU A C 1
ATOM 1452 O O . LEU A 1 188 ? -8.099 -9.724 12.290 1.00 89.06 188 LEU A O 1
ATOM 1456 N N . ARG A 1 189 ? -6.419 -10.849 13.290 1.00 88.88 189 ARG A N 1
ATOM 1457 C CA . ARG A 1 189 ? -7.044 -12.176 13.250 1.00 88.88 189 ARG A CA 1
ATOM 1458 C C . ARG A 1 189 ? -7.224 -12.731 14.654 1.00 88.88 189 ARG A C 1
ATOM 1460 O O . ARG A 1 189 ? -6.293 -12.727 15.446 1.00 88.88 189 ARG A O 1
ATOM 1467 N N . SER A 1 190 ? -8.413 -13.213 14.985 1.00 88.62 190 SER A N 1
ATOM 1468 C CA . SER A 1 190 ? -8.660 -13.834 16.282 1.00 88.62 190 SER A CA 1
ATOM 1469 C C . SER A 1 190 ? -7.984 -15.205 16.349 1.00 88.62 190 SER A C 1
ATOM 1471 O O . SER A 1 190 ? -8.118 -16.012 15.434 1.00 88.62 190 SER A O 1
ATOM 1473 N N . GLN A 1 191 ? -7.305 -15.501 17.460 1.00 86.19 191 GLN A N 1
ATOM 1474 C CA . GLN A 1 191 ? -6.743 -16.838 17.697 1.00 86.19 191 GLN A CA 1
ATOM 1475 C C . GLN A 1 191 ? -7.817 -17.864 18.098 1.00 86.19 191 GLN A C 1
ATOM 1477 O O . GLN A 1 191 ? -7.640 -19.069 17.931 1.00 86.19 191 GLN A O 1
ATOM 1482 N N . LYS A 1 192 ? -8.940 -17.397 18.663 1.00 85.75 192 LYS A N 1
ATOM 1483 C CA . LYS A 1 192 ? -10.002 -18.255 19.223 1.00 85.75 192 LYS A CA 1
ATOM 1484 C C . LYS A 1 192 ? -11.167 -18.496 18.273 1.00 85.75 192 LYS A C 1
ATOM 1486 O O . LYS A 1 192 ? -11.926 -19.441 18.467 1.00 85.75 192 LYS A O 1
ATOM 1491 N N . SER A 1 193 ? -11.348 -17.619 17.294 1.00 82.25 193 SER A N 1
ATOM 1492 C CA . SER A 1 193 ? -12.444 -17.683 16.331 1.00 82.25 193 SER A CA 1
ATOM 1493 C C . SER A 1 193 ? -11.902 -17.447 14.930 1.00 82.25 193 SER A C 1
ATOM 1495 O O . SER A 1 193 ? -10.917 -16.736 14.771 1.00 82.25 193 SER A O 1
ATOM 1497 N N . ASP A 1 194 ? -12.532 -18.026 13.906 1.00 81.69 194 ASP A N 1
ATOM 1498 C CA . ASP A 1 194 ? -12.158 -17.776 12.507 1.00 81.69 194 ASP A CA 1
ATOM 1499 C C . ASP A 1 194 ? -12.702 -16.407 12.066 1.00 81.69 194 ASP A C 1
ATOM 1501 O O . ASP A 1 194 ? -13.642 -16.303 11.280 1.00 81.69 194 ASP A O 1
ATOM 1505 N N . LYS A 1 195 ? -12.171 -15.360 12.702 1.00 84.62 195 LYS A N 1
ATOM 1506 C CA . LYS A 1 195 ? -12.599 -13.969 12.594 1.00 84.62 195 LYS A CA 1
ATOM 1507 C C . LYS A 1 195 ? -11.395 -13.098 12.273 1.00 84.62 195 LYS A C 1
ATOM 1509 O O . LYS A 1 195 ? -10.431 -13.044 13.032 1.00 84.62 195 LYS A O 1
ATOM 1514 N N . GLU A 1 196 ? -11.502 -12.382 11.168 1.00 87.12 196 GLU A N 1
ATOM 1515 C CA . GLU A 1 196 ? -10.540 -11.399 10.691 1.00 87.12 196 GLU A CA 1
ATOM 1516 C C . GLU A 1 196 ? -11.236 -10.053 10.460 1.00 87.12 196 GLU A C 1
ATOM 1518 O O . GLU A 1 196 ? -12.376 -10.001 9.983 1.00 87.12 196 GLU A O 1
ATOM 1523 N N . ILE A 1 197 ? -10.556 -8.968 10.826 1.00 87.75 197 ILE A N 1
ATOM 1524 C CA . ILE A 1 197 ? -11.077 -7.604 10.752 1.00 87.75 197 ILE A CA 1
ATOM 1525 C C . ILE A 1 197 ? -9.967 -6.624 10.383 1.00 87.75 197 ILE A C 1
ATOM 1527 O O . ILE A 1 197 ? -8.830 -6.747 10.839 1.00 87.75 197 ILE A O 1
ATOM 1531 N N . HIS A 1 198 ? -10.311 -5.626 9.574 1.00 87.50 198 HIS A N 1
ATOM 1532 C CA . HIS A 1 198 ? -9.404 -4.526 9.270 1.00 87.50 198 HIS A CA 1
ATOM 1533 C C . HIS A 1 198 ? -9.709 -3.332 10.173 1.00 87.50 198 HIS A C 1
ATOM 1535 O O . HIS A 1 198 ? -10.860 -2.900 10.274 1.00 87.50 198 HIS A O 1
ATOM 1541 N N . LEU A 1 199 ? -8.672 -2.778 10.796 1.00 89.38 199 LEU A N 1
ATOM 1542 C CA . LEU A 1 199 ? -8.729 -1.496 11.487 1.00 89.38 199 LEU A CA 1
ATOM 1543 C C . LEU A 1 199 ? -7.982 -0.470 10.645 1.00 89.38 199 LEU A C 1
ATOM 1545 O O . LEU A 1 199 ? -6.830 -0.681 10.280 1.00 89.38 199 LEU A O 1
ATOM 1549 N N . TRP A 1 200 ? -8.627 0.653 10.367 1.00 88.44 200 TRP A N 1
ATOM 1550 C CA . TRP A 1 200 ? -8.029 1.766 9.641 1.00 88.44 200 TRP A CA 1
ATOM 1551 C C . TRP A 1 200 ? -7.969 2.989 10.544 1.00 88.44 200 TRP A C 1
ATOM 1553 O O . TRP A 1 200 ? -9.000 3.586 10.857 1.00 88.44 200 TRP A O 1
ATOM 1563 N N . VAL A 1 201 ? -6.765 3.342 10.983 1.00 89.50 201 VAL A N 1
ATOM 1564 C CA . VAL A 1 201 ? -6.511 4.502 11.836 1.00 89.50 201 VAL A CA 1
ATOM 1565 C C . VAL A 1 201 ? -6.002 5.641 10.972 1.00 89.50 201 VAL A C 1
ATOM 1567 O O . VAL A 1 201 ? -5.091 5.457 10.169 1.00 89.50 201 VAL A O 1
ATOM 1570 N N . ARG A 1 202 ? -6.598 6.825 11.115 1.00 87.31 202 ARG A N 1
ATOM 1571 C CA . ARG A 1 202 ? -6.159 8.022 10.392 1.00 87.31 202 ARG A CA 1
ATOM 1572 C C . ARG A 1 202 ? -6.166 9.233 11.285 1.00 87.31 202 ARG A C 1
ATOM 1574 O O . ARG A 1 202 ? -7.159 9.485 11.982 1.00 87.31 202 ARG A O 1
ATOM 1581 N N . ARG A 1 203 ? -5.127 10.047 11.150 1.00 82.62 203 ARG A N 1
ATOM 1582 C CA . ARG A 1 203 ? -5.115 11.401 11.683 1.00 82.62 203 ARG A CA 1
ATOM 1583 C C . ARG A 1 203 ? -5.611 12.378 10.624 1.00 82.62 203 ARG A C 1
ATOM 1585 O O . ARG A 1 203 ? -5.173 12.377 9.480 1.00 82.62 203 ARG A O 1
ATOM 1592 N N . THR A 1 204 ? -6.564 13.215 11.005 1.00 74.88 204 THR A N 1
ATOM 1593 C CA . THR A 1 204 ? -7.119 14.257 10.133 1.00 74.88 204 THR A CA 1
ATOM 1594 C C . THR A 1 204 ? -6.499 15.611 10.456 1.00 74.88 204 THR A C 1
ATOM 1596 O O . THR A 1 204 ? -6.128 15.886 11.600 1.00 74.88 204 THR A O 1
ATOM 1599 N N . VAL A 1 205 ? -6.478 16.499 9.460 1.00 71.00 205 VAL A N 1
ATOM 1600 C CA . VAL A 1 205 ? -5.985 17.886 9.579 1.00 71.00 205 VAL A CA 1
ATOM 1601 C C . VAL A 1 205 ? -6.670 18.700 10.684 1.00 71.00 205 VAL A C 1
ATOM 1603 O O . VAL A 1 205 ? -6.091 19.642 11.212 1.00 71.00 205 VAL A O 1
ATOM 1606 N N . ASN A 1 206 ? -7.873 18.304 11.108 1.00 78.88 206 ASN A N 1
ATOM 1607 C CA . ASN A 1 206 ? -8.622 18.960 12.181 1.00 78.88 206 ASN A CA 1
ATOM 1608 C C . ASN A 1 206 ? -8.234 18.465 13.583 1.00 78.88 206 ASN A C 1
ATOM 1610 O O . ASN A 1 206 ? -9.046 18.547 14.509 1.00 78.88 206 ASN A O 1
ATOM 1614 N N . ASN A 1 207 ? -7.018 17.933 13.756 1.00 85.12 207 ASN A N 1
ATOM 1615 C CA . ASN A 1 207 ? -6.545 17.375 15.023 1.00 85.12 207 ASN A CA 1
ATOM 1616 C C . ASN A 1 207 ? -7.525 16.344 15.588 1.00 85.12 207 ASN A C 1
ATOM 1618 O O . ASN A 1 207 ? -7.944 16.429 16.743 1.00 85.12 207 ASN A O 1
ATOM 1622 N N . SER A 1 208 ? -7.975 15.423 14.741 1.00 87.94 208 SER A N 1
ATOM 1623 C CA . SER A 1 208 ? -8.862 14.330 15.137 1.00 87.94 208 SER A CA 1
ATOM 1624 C C . SER A 1 208 ? -8.291 13.011 14.657 1.00 87.94 208 SER A C 1
ATOM 1626 O O . SER A 1 208 ? -7.756 12.939 13.551 1.00 87.94 208 SER A O 1
ATOM 1628 N N . VAL A 1 209 ? -8.428 11.984 15.486 1.00 90.38 209 VAL A N 1
ATOM 1629 C CA . VAL A 1 209 ? -8.138 10.600 15.132 1.00 90.38 209 VAL A CA 1
ATOM 1630 C C . VAL A 1 209 ? -9.447 9.918 14.756 1.00 90.38 209 VAL A C 1
ATOM 1632 O O . VAL A 1 209 ? -10.466 10.086 15.429 1.00 90.38 209 VAL A O 1
ATOM 1635 N N . SER A 1 210 ? -9.417 9.170 13.663 1.00 90.50 210 SER A N 1
ATOM 1636 C CA . SER A 1 210 ? -10.496 8.281 13.247 1.00 90.50 210 SER A CA 1
ATOM 1637 C C . SER A 1 210 ? -9.997 6.844 13.286 1.00 90.50 210 SER A C 1
ATOM 1639 O O . SER A 1 210 ? -8.855 6.582 12.913 1.00 90.50 210 SER A O 1
ATOM 1641 N N . CYS A 1 211 ? -10.838 5.925 13.747 1.00 92.38 211 CYS A N 1
ATOM 1642 C CA . CYS A 1 211 ? -10.608 4.491 13.657 1.00 92.38 211 CYS A CA 1
ATOM 1643 C C . CYS A 1 211 ? -11.830 3.861 12.993 1.00 92.38 211 CYS A C 1
ATOM 1645 O O . CYS A 1 211 ? -12.924 3.881 13.558 1.00 92.38 211 CYS A O 1
ATOM 1647 N N . SER A 1 212 ? -11.651 3.344 11.780 1.00 90.81 212 SER A N 1
ATOM 1648 C CA . SER A 1 212 ? -12.689 2.593 11.079 1.00 90.81 212 SER A CA 1
ATOM 1649 C C . SER A 1 212 ? -12.494 1.100 11.291 1.00 90.81 212 SER A C 1
ATOM 1651 O O . SER A 1 212 ? -11.380 0.601 11.134 1.00 90.81 212 SER A O 1
ATOM 1653 N N . LEU A 1 213 ? -13.574 0.387 11.597 1.00 90.31 213 LEU A N 1
ATOM 1654 C CA . LEU A 1 213 ? -13.597 -1.071 11.618 1.00 90.31 213 LEU A CA 1
ATOM 1655 C C . LEU A 1 213 ? -14.289 -1.554 10.356 1.00 90.31 213 LEU A C 1
ATOM 1657 O O . LEU A 1 213 ? -15.420 -1.161 10.061 1.00 90.31 213 LEU A O 1
ATOM 1661 N N . LEU A 1 214 ? -13.588 -2.385 9.597 1.00 86.62 214 LEU A N 1
ATOM 1662 C CA . LEU A 1 214 ? -13.990 -2.763 8.256 1.00 86.62 214 LEU A CA 1
ATOM 1663 C C . LEU A 1 214 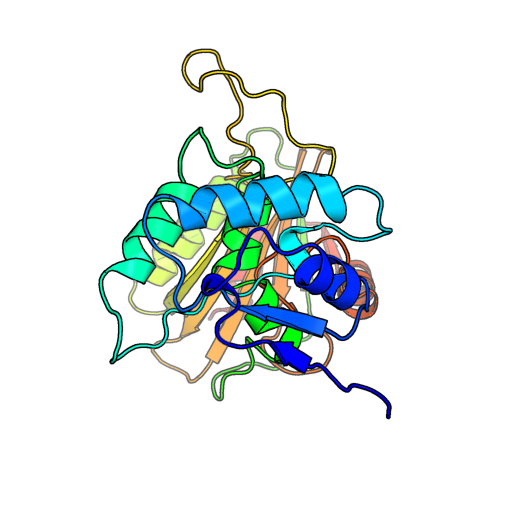? -14.100 -4.275 8.126 1.00 86.62 214 LEU A C 1
ATOM 1665 O O . LEU A 1 214 ? -13.284 -5.044 8.639 1.00 86.62 214 LEU A O 1
ATOM 1669 N N . SER A 1 215 ? -15.106 -4.674 7.358 1.00 78.12 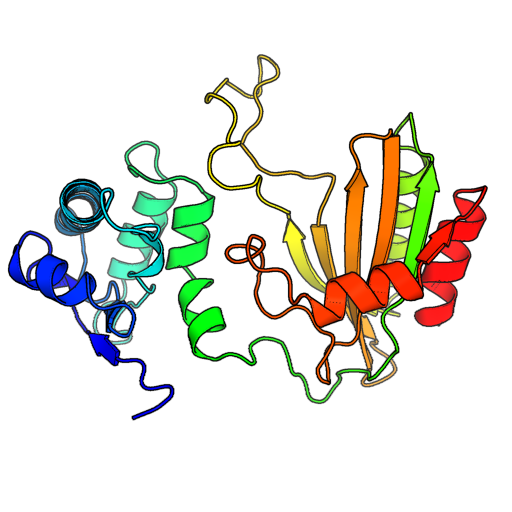215 SER A N 1
ATOM 1670 C CA . SER A 1 215 ? -15.280 -6.038 6.886 1.00 78.12 215 SER A CA 1
ATOM 1671 C C . SER A 1 215 ? -14.155 -6.430 5.929 1.00 78.12 215 SER A C 1
ATOM 1673 O O . SER A 1 215 ? -13.782 -5.653 5.045 1.00 78.12 215 SER A O 1
ATOM 1675 N N . THR A 1 216 ? -13.669 -7.666 6.043 1.00 73.69 216 THR A N 1
ATOM 1676 C CA . THR A 1 216 ? -12.755 -8.264 5.051 1.00 73.69 216 THR A CA 1
ATOM 1677 C C . THR A 1 216 ? -13.512 -9.042 3.962 1.00 73.69 216 THR A C 1
ATOM 1679 O O . THR A 1 216 ? -12.932 -9.516 2.984 1.00 73.69 216 THR A O 1
ATOM 1682 N N . LYS A 1 217 ? -14.853 -9.103 4.058 1.00 72.00 217 LYS A N 1
ATOM 1683 C CA . LYS A 1 217 ? -15.766 -9.677 3.050 1.00 72.00 217 LYS A CA 1
ATOM 1684 C C . LYS A 1 217 ? -16.797 -8.666 2.528 1.00 72.00 217 LYS A C 1
ATOM 1686 O O . LYS A 1 217 ? -17.041 -7.616 3.114 1.00 72.00 217 LYS A O 1
ATOM 1691 N N . GLY A 1 218 ? -17.453 -9.000 1.419 1.00 69.25 218 GLY A N 1
ATOM 1692 C CA . GLY A 1 218 ? -18.535 -8.187 0.852 1.00 69.25 218 GLY A CA 1
ATOM 1693 C C . GLY A 1 218 ? -18.062 -7.001 0.003 1.00 69.25 218 GLY A C 1
ATOM 1694 O O . GLY A 1 218 ? -16.910 -6.939 -0.417 1.00 69.25 218 GLY A O 1
ATOM 1695 N N . MET A 1 219 ? -18.996 -6.095 -0.304 1.00 65.62 219 MET A N 1
ATOM 1696 C CA . MET A 1 219 ? -18.805 -4.990 -1.262 1.00 65.62 219 MET A CA 1
ATOM 1697 C C . MET A 1 219 ? -18.181 -3.727 -0.648 1.00 65.62 219 MET A C 1
ATOM 1699 O O . MET A 1 219 ? -17.688 -2.871 -1.379 1.00 65.62 219 MET A O 1
ATOM 1703 N N . THR A 1 220 ? -18.216 -3.594 0.679 1.00 69.81 220 THR A N 1
ATOM 1704 C CA . THR A 1 220 ? -17.705 -2.441 1.433 1.00 69.81 220 THR A CA 1
ATOM 1705 C C . THR A 1 220 ? -16.427 -2.829 2.171 1.00 69.81 220 THR A C 1
ATOM 1707 O O . THR A 1 220 ? -16.448 -3.100 3.371 1.00 69.81 220 THR A O 1
ATOM 1710 N N . ARG A 1 221 ? -15.320 -2.906 1.431 1.00 68.06 221 ARG A N 1
ATOM 1711 C CA . ARG A 1 221 ? -14.012 -3.356 1.926 1.00 68.06 221 ARG A CA 1
ATOM 1712 C C . ARG A 1 221 ? -12.881 -2.504 1.356 1.00 68.06 221 ARG A C 1
ATOM 1714 O O . ARG A 1 221 ? -13.094 -1.744 0.412 1.00 68.06 221 ARG A O 1
ATOM 1721 N N . ILE A 1 222 ? -11.683 -2.664 1.909 1.00 68.69 222 ILE A N 1
ATOM 1722 C CA . ILE A 1 222 ? -10.459 -2.121 1.311 1.00 68.69 222 ILE A CA 1
ATOM 1723 C C . ILE A 1 222 ? -10.085 -2.991 0.109 1.00 68.69 222 ILE A C 1
ATOM 1725 O O . ILE A 1 222 ? -9.961 -4.209 0.237 1.00 68.69 222 ILE A O 1
ATOM 1729 N N . ASP A 1 223 ? -9.916 -2.366 -1.055 1.00 55.75 223 ASP A N 1
ATOM 1730 C CA . ASP A 1 223 ? -9.658 -3.077 -2.309 1.00 55.75 223 ASP A CA 1
ATOM 1731 C C . ASP A 1 223 ? -8.148 -3.249 -2.622 1.00 55.75 223 ASP A C 1
ATOM 1733 O O . ASP A 1 223 ? -7.808 -4.121 -3.418 1.00 55.75 223 ASP A O 1
ATOM 1737 N N . THR A 1 224 ? -7.223 -2.504 -1.984 1.00 55.03 224 THR A N 1
ATOM 1738 C CA . THR A 1 224 ? -5.749 -2.597 -2.210 1.00 55.03 224 THR A CA 1
ATOM 1739 C C . THR A 1 224 ? -4.905 -2.174 -0.988 1.00 55.03 224 THR A C 1
ATOM 1741 O O . THR A 1 224 ? -5.414 -1.393 -0.186 1.00 55.03 224 THR A O 1
ATOM 1744 N N . ILE A 1 225 ? -3.616 -2.580 -0.914 1.00 52.34 225 ILE A N 1
ATOM 1745 C CA . ILE A 1 225 ? -2.576 -2.126 0.059 1.00 52.34 225 ILE A CA 1
ATOM 1746 C C . ILE A 1 225 ? -2.201 -0.643 -0.164 1.00 52.34 225 ILE A C 1
ATOM 1748 O O . ILE A 1 225 ? -1.052 -0.278 -0.356 1.00 52.34 225 ILE A O 1
ATOM 1752 N N . GLU A 1 226 ? -3.179 0.248 -0.235 1.00 45.69 226 GLU A N 1
ATOM 1753 C CA . GLU A 1 226 ? -2.971 1.697 -0.190 1.00 45.69 226 GLU A CA 1
ATOM 1754 C C . GLU A 1 226 ? -2.216 2.426 -1.312 1.00 45.69 226 GLU A C 1
ATOM 1756 O O . GLU A 1 226 ? -2.408 3.630 -1.451 1.00 45.69 226 GLU A O 1
ATOM 1761 N N . ASN A 1 227 ? -1.492 1.772 -2.219 1.00 40.91 227 ASN A N 1
ATOM 1762 C CA . ASN A 1 227 ? -0.942 2.478 -3.387 1.00 40.91 227 ASN A CA 1
ATOM 1763 C C . ASN A 1 227 ? -1.967 2.808 -4.489 1.00 40.91 227 ASN A C 1
ATOM 1765 O O . ASN A 1 227 ? -1.637 3.495 -5.460 1.00 40.91 227 ASN A O 1
ATOM 1769 N N . ALA A 1 228 ? -3.218 2.365 -4.317 1.00 37.34 228 ALA A N 1
ATOM 1770 C CA . ALA A 1 228 ? -4.384 2.845 -5.059 1.00 37.34 228 ALA A CA 1
ATOM 1771 C C . ALA A 1 228 ? -5.356 3.662 -4.178 1.00 37.34 228 ALA A C 1
ATOM 1773 O O . ALA A 1 228 ? -6.506 3.870 -4.567 1.00 37.34 228 ALA A O 1
ATOM 1774 N N . SER A 1 229 ? -4.913 4.166 -3.014 1.00 40.06 229 SER A N 1
ATOM 1775 C CA . SER A 1 229 ? -5.717 4.986 -2.082 1.00 40.06 229 SER A CA 1
ATOM 1776 C C . SER A 1 229 ? -6.278 6.281 -2.684 1.00 40.06 229 SER A C 1
ATOM 1778 O O . SER A 1 229 ? -7.101 6.944 -2.070 1.00 40.06 229 SER A O 1
ATOM 1780 N N . GLN A 1 230 ? -5.931 6.630 -3.922 1.00 44.41 230 GLN A N 1
ATOM 1781 C CA . GLN A 1 230 ? -6.566 7.737 -4.647 1.00 44.41 230 GLN A CA 1
ATOM 1782 C C . GLN A 1 230 ? -7.922 7.370 -5.258 1.00 44.41 230 GLN A C 1
ATOM 1784 O O . GLN A 1 230 ? -8.680 8.250 -5.664 1.00 44.41 230 GLN A O 1
ATOM 1789 N N . ARG A 1 231 ? -8.259 6.078 -5.317 1.00 46.12 231 ARG A N 1
ATOM 1790 C CA . ARG A 1 231 ? -9.595 5.596 -5.668 1.00 46.12 231 ARG A CA 1
ATOM 1791 C C . ARG A 1 231 ? -10.158 4.823 -4.496 1.00 46.12 231 ARG A C 1
ATOM 1793 O O . ARG A 1 231 ? -10.285 3.602 -4.527 1.00 46.12 231 ARG A O 1
ATOM 1800 N N . PHE A 1 232 ? -10.518 5.556 -3.451 1.00 57.31 232 PHE A N 1
ATOM 1801 C CA . PHE A 1 232 ? -11.363 4.981 -2.422 1.00 57.31 232 PHE A CA 1
ATOM 1802 C C . PHE A 1 232 ? -12.658 4.490 -3.057 1.00 57.31 232 PHE A C 1
ATOM 1804 O O . PHE A 1 232 ? -13.282 5.201 -3.850 1.00 57.31 232 PHE A O 1
ATOM 1811 N N . ASN A 1 233 ? -13.063 3.277 -2.694 1.00 64.50 233 ASN A N 1
ATOM 1812 C CA . ASN A 1 233 ? -14.363 2.757 -3.065 1.00 64.50 233 ASN A CA 1
ATOM 1813 C C . ASN A 1 233 ? -15.429 3.759 -2.566 1.00 64.50 233 ASN A C 1
ATOM 1815 O O . ASN A 1 233 ? -15.577 3.940 -1.352 1.00 64.50 233 ASN A O 1
ATOM 1819 N N . PRO A 1 234 ? -16.148 4.458 -3.466 1.00 70.00 234 PRO A N 1
ATOM 1820 C CA . PRO A 1 234 ? -17.050 5.537 -3.071 1.00 70.00 234 PRO A CA 1
ATOM 1821 C C . PRO A 1 234 ? -18.211 5.014 -2.223 1.00 70.00 234 PRO A C 1
ATOM 1823 O O . PRO A 1 234 ? -18.759 5.750 -1.404 1.00 70.00 234 PRO A O 1
ATOM 1826 N N . VAL A 1 235 ? -18.557 3.731 -2.380 1.00 76.75 235 VAL A N 1
ATOM 1827 C CA . VAL A 1 235 ? -19.539 3.058 -1.531 1.00 76.75 235 VAL A CA 1
ATOM 1828 C C . VAL A 1 235 ? -18.995 2.933 -0.113 1.00 76.75 235 VAL A C 1
ATOM 1830 O O . VAL A 1 235 ? -19.692 3.320 0.817 1.00 76.75 235 VAL A O 1
ATOM 1833 N N . LEU A 1 236 ? -17.744 2.487 0.057 1.00 78.25 236 LEU A N 1
ATOM 1834 C CA . LEU A 1 236 ? -17.112 2.384 1.374 1.00 78.25 236 LEU A CA 1
ATOM 1835 C C . LEU A 1 236 ? -17.057 3.741 2.085 1.00 78.25 236 LEU A C 1
ATOM 1837 O O . LEU A 1 236 ? -17.477 3.830 3.235 1.00 78.25 236 LEU A O 1
ATOM 1841 N N . LEU A 1 237 ? -16.572 4.794 1.416 1.00 79.06 237 LEU A N 1
ATOM 1842 C CA . LEU A 1 237 ? -16.481 6.124 2.035 1.00 79.06 237 LEU A CA 1
ATOM 1843 C C . LEU A 1 237 ? -17.847 6.653 2.460 1.00 79.06 237 LEU A C 1
ATOM 1845 O O . LEU A 1 237 ? -17.987 7.193 3.555 1.00 79.06 237 LEU A O 1
ATOM 1849 N N . ARG A 1 238 ? -18.858 6.474 1.607 1.00 81.94 238 ARG A N 1
ATOM 1850 C CA . ARG A 1 238 ? -20.224 6.867 1.937 1.00 81.94 238 ARG A CA 1
ATOM 1851 C C . ARG A 1 238 ? -20.749 6.079 3.133 1.00 81.94 238 ARG A C 1
ATOM 1853 O O . ARG A 1 238 ? -21.281 6.680 4.054 1.00 81.94 238 ARG A O 1
ATOM 1860 N N . THR A 1 239 ? -20.545 4.761 3.158 1.00 83.69 239 THR A N 1
ATOM 1861 C CA . THR A 1 239 ? -20.958 3.923 4.291 1.00 83.69 239 THR A CA 1
ATOM 1862 C C . THR A 1 239 ? -20.271 4.344 5.588 1.00 83.69 239 THR A C 1
ATOM 1864 O O . THR A 1 239 ? -20.953 4.442 6.601 1.00 83.69 239 THR A O 1
ATOM 1867 N N . LEU A 1 240 ? -18.970 4.651 5.563 1.00 86.00 240 LEU A N 1
ATOM 1868 C CA . LEU A 1 240 ? -18.251 5.153 6.739 1.00 86.00 240 LEU A CA 1
ATOM 1869 C C . LEU A 1 240 ? -18.808 6.492 7.220 1.00 86.00 240 LEU A C 1
ATOM 1871 O O . LEU A 1 240 ? -19.071 6.640 8.407 1.00 86.00 240 LEU A O 1
ATOM 1875 N N . SER A 1 241 ? -19.065 7.424 6.300 1.00 84.38 241 SER A N 1
ATOM 1876 C CA . SER A 1 241 ? -19.695 8.704 6.633 1.00 84.38 241 SER A CA 1
ATOM 1877 C C . SER A 1 241 ? -21.065 8.504 7.289 1.00 84.38 241 SER A C 1
ATOM 1879 O O . SER A 1 241 ? -21.347 9.126 8.314 1.00 84.38 241 SER A O 1
ATOM 1881 N N . ASP A 1 242 ? -21.896 7.624 6.723 1.00 86.00 242 ASP A N 1
ATOM 1882 C CA . ASP A 1 242 ? -23.251 7.333 7.206 1.00 86.00 242 ASP A CA 1
ATOM 1883 C C . ASP A 1 242 ? -23.248 6.633 8.582 1.00 86.00 242 ASP A C 1
ATOM 1885 O O . ASP A 1 242 ? -24.199 6.780 9.348 1.00 86.00 242 ASP A O 1
ATOM 1889 N N . HIS A 1 243 ? -22.178 5.902 8.914 1.00 87.25 243 HIS A N 1
ATOM 1890 C CA . HIS A 1 243 ? -22.019 5.147 10.165 1.00 87.25 243 HIS A CA 1
ATOM 1891 C C . HIS A 1 243 ? -20.889 5.710 11.038 1.00 87.25 243 HIS A C 1
ATOM 1893 O O . HIS A 1 243 ? -20.238 4.976 11.787 1.00 87.25 243 HIS A O 1
ATOM 1899 N N . SER A 1 244 ? -20.640 7.015 10.934 1.00 90.19 244 SER A N 1
ATOM 1900 C CA . SER A 1 244 ? -19.634 7.689 11.746 1.00 90.19 244 SER A CA 1
ATOM 1901 C C . SER A 1 244 ? -20.205 8.083 13.111 1.00 90.19 244 SER A C 1
ATOM 1903 O O . SER A 1 244 ? -21.302 8.630 13.233 1.00 90.19 244 SER A O 1
ATOM 1905 N N . VAL A 1 245 ? -19.448 7.810 14.171 1.00 91.81 245 VAL A N 1
ATOM 1906 C CA . VAL A 1 245 ? -19.811 8.122 15.553 1.00 91.81 245 VAL A CA 1
ATOM 1907 C C . VAL A 1 245 ? -18.722 8.996 16.159 1.00 91.81 245 VAL A C 1
ATOM 1909 O O . VAL A 1 245 ? -17.565 8.594 16.288 1.00 91.81 245 VAL A O 1
ATOM 1912 N N . THR A 1 246 ? -19.095 10.212 16.560 1.00 90.19 246 THR A N 1
ATOM 1913 C CA . THR A 1 246 ? -18.173 11.130 17.239 1.00 90.19 246 THR A CA 1
ATOM 1914 C C . THR A 1 246 ? -18.147 10.845 18.737 1.00 90.19 246 THR A C 1
ATOM 1916 O O . THR A 1 246 ? -19.169 10.922 19.418 1.00 90.19 246 THR A O 1
ATOM 1919 N N . LEU A 1 247 ? -16.961 10.557 19.262 1.00 90.12 247 LEU A N 1
ATOM 1920 C CA . LEU A 1 247 ? -16.712 10.201 20.653 1.00 90.12 247 LEU A CA 1
ATOM 1921 C C . LEU A 1 247 ? -16.028 11.347 21.405 1.00 90.12 247 LEU A C 1
ATOM 1923 O O . LEU A 1 247 ? -15.241 12.116 20.845 1.00 90.12 247 LEU A O 1
ATOM 1927 N N . LYS A 1 248 ? -16.321 11.456 22.705 1.00 81.62 248 LYS A N 1
ATOM 1928 C CA . LYS A 1 248 ? -15.825 12.548 23.558 1.00 81.62 248 LYS A CA 1
ATOM 1929 C C . LYS A 1 248 ? -14.467 12.243 24.195 1.00 81.62 248 LYS A C 1
ATOM 1931 O O . LYS A 1 248 ? -13.698 13.174 24.428 1.00 81.62 248 LYS A O 1
ATOM 1936 N N . SER A 1 249 ? -14.164 10.973 24.470 1.00 78.31 249 SER A N 1
ATOM 1937 C CA . SER A 1 249 ? -12.944 10.561 25.175 1.00 78.31 249 SER A CA 1
ATOM 1938 C C . SER A 1 249 ? -12.171 9.454 24.449 1.00 78.31 249 SER A C 1
ATOM 1940 O O . SER A 1 249 ? -12.701 8.762 23.581 1.00 78.31 249 SER A O 1
ATOM 1942 N N . SER A 1 250 ? -10.896 9.282 24.812 1.00 74.94 250 SER A N 1
ATOM 1943 C CA . SER A 1 250 ? -10.071 8.159 24.343 1.00 74.94 250 SER A CA 1
ATOM 1944 C C . SER A 1 250 ? -10.521 6.818 24.907 1.00 74.94 250 SER A C 1
ATOM 1946 O O . SER A 1 250 ? -10.394 5.808 24.228 1.00 74.94 250 SER A O 1
ATOM 1948 N N . GLU A 1 251 ? -11.034 6.799 26.139 1.00 79.06 251 GLU A N 1
ATOM 1949 C CA . GLU A 1 251 ? -11.556 5.578 26.753 1.00 79.06 251 GLU A CA 1
ATOM 1950 C C . GLU A 1 251 ? -12.772 5.071 25.985 1.00 79.06 251 GLU A C 1
ATOM 1952 O O . GLU A 1 251 ? -12.857 3.876 25.721 1.00 79.06 251 GLU A O 1
ATOM 1957 N N . ASP A 1 252 ? -13.650 5.977 25.542 1.00 83.25 252 ASP A N 1
ATOM 1958 C CA . ASP A 1 252 ? -14.774 5.629 24.672 1.00 83.25 252 ASP A CA 1
ATOM 1959 C C . ASP A 1 252 ? -14.279 5.069 23.335 1.00 83.25 252 ASP A C 1
ATOM 1961 O O . ASP A 1 252 ? -14.797 4.057 22.877 1.00 83.25 252 ASP A O 1
ATOM 1965 N N . LEU A 1 253 ? -13.252 5.681 22.728 1.00 84.38 253 LEU A N 1
ATOM 1966 C CA . LEU A 1 253 ? -12.681 5.207 21.463 1.00 84.38 253 LEU A CA 1
ATOM 1967 C C . LEU A 1 253 ? -12.132 3.787 21.596 1.00 84.38 253 LEU A C 1
ATOM 1969 O O . LEU A 1 253 ? -12.565 2.896 20.869 1.00 84.38 253 LEU A O 1
ATOM 1973 N N . SER A 1 254 ? -11.235 3.555 22.555 1.00 86.56 254 SER A N 1
ATOM 1974 C CA . SER A 1 254 ? -10.694 2.219 22.797 1.00 86.56 254 SER A CA 1
ATOM 1975 C C . SER A 1 254 ? -11.807 1.237 23.147 1.00 86.56 254 SER A C 1
ATOM 1977 O O . SER A 1 254 ? -11.836 0.140 22.610 1.00 86.56 254 SER A O 1
ATOM 1979 N N . LYS A 1 255 ? -12.758 1.608 24.007 1.00 88.38 255 LYS A N 1
ATOM 1980 C CA . LYS A 1 255 ? -13.848 0.717 24.417 1.00 88.38 255 LYS A CA 1
ATOM 1981 C C . LYS A 1 255 ? -14.733 0.299 23.242 1.00 88.38 255 LYS A C 1
ATOM 1983 O O . LYS A 1 255 ? -15.031 -0.884 23.135 1.00 88.38 255 LYS A O 1
ATOM 1988 N N . MET A 1 256 ? -15.129 1.240 22.384 1.00 88.50 256 MET A N 1
ATOM 1989 C CA . MET A 1 256 ? -15.992 0.970 21.228 1.00 88.50 256 MET A CA 1
ATOM 1990 C C . MET A 1 256 ? -15.272 0.154 20.150 1.00 88.50 256 MET A C 1
ATOM 1992 O O . MET A 1 256 ? -15.863 -0.743 19.558 1.00 88.50 256 MET A O 1
ATOM 1996 N N . VAL A 1 257 ? -13.982 0.417 19.915 1.00 86.25 257 VAL A N 1
ATOM 1997 C CA . VAL A 1 257 ? -13.178 -0.404 18.996 1.00 86.25 257 VAL A CA 1
ATOM 1998 C C . VAL A 1 257 ? -13.013 -1.817 19.561 1.00 86.25 257 VAL A C 1
ATOM 2000 O O . VAL A 1 257 ? -13.219 -2.798 18.855 1.00 86.25 257 VAL A O 1
ATOM 2003 N N . LEU A 1 258 ? -12.680 -1.938 20.849 1.00 85.88 258 LEU A N 1
ATOM 2004 C CA . LEU A 1 258 ? -12.449 -3.228 21.496 1.00 85.88 258 LEU A CA 1
ATOM 2005 C C . LEU A 1 258 ? -13.728 -4.062 21.642 1.00 85.88 258 LEU A C 1
ATOM 2007 O O . LEU A 1 258 ? -13.622 -5.282 21.586 1.00 85.88 258 LEU A O 1
ATOM 2011 N N . SER A 1 259 ? -14.911 -3.456 21.807 1.00 85.56 259 SER A N 1
ATOM 2012 C CA . SER A 1 259 ? -16.170 -4.210 21.932 1.00 85.56 259 SER A CA 1
ATOM 2013 C C . SER A 1 259 ? -16.518 -5.002 20.677 1.00 85.56 259 SER A C 1
ATOM 2015 O O . SER A 1 259 ? -17.143 -6.047 20.774 1.00 85.56 259 SER A O 1
ATOM 2017 N N . GLU A 1 260 ? -16.077 -4.542 19.508 1.00 80.12 260 GLU A N 1
ATOM 2018 C CA . GLU A 1 260 ? -16.231 -5.274 18.246 1.00 80.12 260 GLU A CA 1
ATOM 2019 C C . GLU A 1 260 ? -15.170 -6.381 18.076 1.00 80.12 260 GLU A C 1
ATOM 2021 O O . GLU A 1 260 ? -15.293 -7.250 17.206 1.00 80.12 260 GLU A O 1
ATOM 2026 N N . LEU A 1 261 ? -14.121 -6.370 18.908 1.00 77.38 261 LEU A N 1
ATOM 2027 C CA . LEU A 1 261 ? -13.012 -7.330 18.918 1.00 77.38 261 LEU A CA 1
ATOM 2028 C C . LEU A 1 261 ? -13.120 -8.381 20.039 1.00 77.38 261 LEU A C 1
ATOM 2030 O O . LEU A 1 261 ? -12.331 -9.326 20.069 1.00 77.38 261 LEU A O 1
ATOM 2034 N N . THR A 1 262 ? -14.061 -8.244 20.968 1.00 69.62 262 THR A N 1
ATOM 2035 C CA . THR A 1 262 ? -14.307 -9.199 22.066 1.00 69.62 262 THR A CA 1
ATOM 2036 C C . THR A 1 262 ? -15.602 -9.951 21.862 1.00 69.62 262 THR A C 1
ATOM 2038 O O . THR A 1 262 ? -15.585 -11.182 22.069 1.00 69.62 262 THR A O 1
#

Secondary structure (DSSP, 8-state):
-TT--EEE--GGGSTT-HHHHHHHTSTTEEEE-TT--TTHHHHHHHHHHHHHTTSSS-GGGGEE----TTT-SSHHHHHHHHHTSTT-SS-HHHHHIIIIIHHHHHHS-TT--TTB-----EEEEEE-SSSHHHHHHHHHHHHHHTTTSEEEEEEEEEPPPTT-PPP---GGGT---S-EEEEEEEEEEESSSS-EEEEEEEEETTTEEEEEEE-SSSSSS--SSSTTTTS--HHHHHHHHHTEEEESSHHHHHHHHHHTT-

Mean predicted aligned error: 10.26 Å

pLDDT: mean 79.95, std 13.25, range [37.34, 94.69]

Sequence (262 aa):
MRGLRVILAHCGMSPGDSRLYEVLKDPAIFAETSTLHDLDVPVLFESAVDRLSREGFSWSEKFLFGTDFSFLSVQAADVILFLLSRDFPGTLADAQRILGGNTLSLVQRPFSTSAGVQISPVEYICRDVDGKKQNALENSILKLINGDRWDLSSLDVMLPPAGTWPELVNLSNGGFNGVYLDSYVMCLRSQKSDKEIHLWVRRTVNNSVSCSLLSTKGMTRIDTIENASQRFNPVLLRTLSDHSVTLKSSEDLSKMVLSELT

Radius of gyration: 20.56 Å; Cα contacts (8 Å, |Δi|>4): 459; chains: 1; bounding box: 46×40×55 Å

Foldseek 3Di:
DPLAAEEAEPCLVCLQDPVVLVVLLPPRYAYECEPHDDPSLLSNQVNLCVRPVVHPDDSLLRYAYDHPPPVGDCRNVRNLCQLVDPSRPDAVLSSVCRDPFNVLLSVQQNQQDPLWDDDQKAKEKEQAQPCVLVVLLVVLVVCCCVVLFKPWPDKFWAFDDPPPADDADDVVVVGDSRTHPQWIKIWIAGPVGSYIWIWTWDQDPNRMIMIMIATSDDDQHDRGSHSVVVDDPVVNVVSHVVRYDYDHDSVCVNVVVVVVSD

Solvent-accessible surface area (backbone atoms only — not comparable to full-atom values): 14483 Å² total; per-residue (Å²): 129,89,85,67,72,44,75,42,75,52,45,28,79,56,39,77,46,65,68,58,55,63,53,47,67,41,91,45,34,32,35,23,44,9,73,21,41,75,78,43,45,60,42,32,56,53,47,37,49,76,71,31,59,88,48,102,54,66,47,44,72,33,37,30,64,45,35,61,70,92,82,38,75,68,31,48,53,46,50,53,52,41,53,73,39,90,83,35,92,66,52,72,61,36,36,49,19,21,68,43,36,38,55,32,51,73,66,66,57,69,61,67,54,94,32,34,31,84,52,80,44,34,25,43,34,31,81,27,80,85,47,60,39,57,53,51,34,50,54,51,51,50,53,40,36,79,60,73,48,28,43,80,74,46,77,47,69,35,65,58,61,90,92,60,63,62,74,90,42,59,62,94,77,74,28,53,90,50,63,40,85,73,20,35,41,34,33,40,31,39,73,86,46,78,40,27,39,34,41,39,38,37,64,45,98,82,34,25,37,35,43,29,44,34,14,35,35,82,92,48,44,81,61,56,88,57,70,55,61,90,64,62,55,66,66,36,56,49,44,29,64,76,39,52,44,83,42,94,46,45,66,55,50,37,49,60,58,46,62,79,74,107

Nearest PDB structures (foldseek):
  7xre-assembly1_C  TM=1.707E-01  e=6.966E-02  human intestinal bacterium PUE
  7xre-assembly1_D  TM=1.623E-01  e=3.200E-02  human intestinal bacterium PUE
  3ijt-assembly1_A  TM=2.303E-01  e=3.951E-01  Streptococcus mutans